Protein AF-A0A536BM39-F1 (afdb_monomer_lite)

pLDDT: mean 88.29, std 14.94, range [41.25, 97.81]

Sequence (190 aa):
MHRWGPLALASLVAVLLTWRMAPPPPCVQFAVTSSEEKSSLLVQLSGEFERSRPMVGDRCIDVTVTRKPSGAAEQALARGWNEAIDGPRPDAWLPAAITWILLLDHQHPNLVQSDSPSLFRSPLVIGMPREMAIKLGWPDKDVGWADLLKLASNQTGWGTYGRPDWGAFRLGKTNPNISTSGLHALIATY

Foldseek 3Di:
DDDDDDDDDDPPPPPPPPPVVPPQPAADEAEEEEEQVCQVVVVVVQVVVVVVQDDDPSHGYHYHYHYFQLLVVLVCLLVDHDCVPRNDDHPYYHHPDLVSVVVSCVSPNPSDDNPDDDPDDDDQDDDDDPVVVVLLPPPVDDDDLVSLVVLQPDQCRCVVSVCSVVPGDDDDADDLSGHPSRVVVVVRND

Structure (mmCIF, N/CA/C/O backbone):
data_AF-A0A536BM39-F1
#
_entry.id   AF-A0A536BM39-F1
#
loop_
_atom_site.group_PDB
_atom_site.id
_atom_site.type_symbol
_atom_site.label_atom_id
_atom_site.label_alt_id
_atom_site.label_comp_id
_atom_site.label_asym_id
_atom_site.label_entity_id
_atom_site.label_seq_id
_atom_site.pdbx_PDB_ins_code
_atom_site.Cartn_x
_atom_site.Cartn_y
_atom_site.Cartn_z
_atom_site.occupancy
_atom_site.B_iso_or_equiv
_atom_site.auth_seq_id
_atom_site.auth_comp_id
_atom_site.auth_asym_id
_atom_site.auth_atom_id
_atom_site.pdbx_PDB_model_num
ATOM 1 N N . MET A 1 1 ? 92.244 6.286 -41.763 1.00 45.69 1 MET A N 1
ATOM 2 C CA . MET A 1 1 ? 91.047 7.092 -41.444 1.00 45.69 1 MET A CA 1
ATOM 3 C C . MET A 1 1 ? 89.929 6.704 -42.401 1.00 45.69 1 MET A C 1
ATOM 5 O O . MET A 1 1 ? 90.001 7.135 -43.535 1.00 45.69 1 MET A O 1
ATOM 9 N N . HIS A 1 2 ? 88.935 5.912 -41.994 1.00 41.25 2 HIS A N 1
ATOM 10 C CA . HIS A 1 2 ? 87.555 6.039 -42.492 1.00 41.25 2 HIS A CA 1
ATOM 11 C C . HIS A 1 2 ? 86.606 5.170 -41.661 1.00 41.25 2 HIS A C 1
ATOM 13 O O . HIS A 1 2 ? 86.918 4.041 -41.295 1.00 41.25 2 HIS A O 1
ATOM 19 N N . ARG A 1 3 ? 85.515 5.820 -41.254 1.00 41.88 3 ARG A N 1
ATOM 20 C CA . ARG A 1 3 ? 84.588 5.474 -40.172 1.00 41.88 3 ARG A CA 1
ATOM 21 C C . ARG A 1 3 ? 83.622 4.371 -40.605 1.00 41.88 3 ARG A C 1
ATOM 23 O O . ARG A 1 3 ? 83.124 4.400 -41.723 1.00 41.88 3 ARG A O 1
ATOM 30 N N . TRP A 1 4 ? 83.321 3.455 -39.689 1.00 41.53 4 TRP A N 1
ATOM 31 C CA . TRP A 1 4 ? 82.236 2.483 -39.820 1.00 41.53 4 TRP A CA 1
ATOM 32 C C . TRP A 1 4 ? 80.891 3.188 -39.577 1.00 41.53 4 TRP A C 1
ATOM 34 O O . TRP A 1 4 ? 80.752 3.926 -38.600 1.00 41.53 4 TRP A O 1
ATOM 44 N N . GLY A 1 5 ? 79.931 3.004 -40.486 1.00 46.12 5 GLY A N 1
ATOM 45 C CA . GLY A 1 5 ? 78.552 3.492 -40.363 1.00 46.12 5 GLY A CA 1
ATOM 46 C C . GLY A 1 5 ? 77.632 2.440 -39.721 1.00 46.12 5 GLY A C 1
ATOM 47 O O . GLY A 1 5 ? 77.901 1.247 -39.872 1.00 46.12 5 GLY A O 1
ATOM 48 N N . PRO A 1 6 ? 76.578 2.845 -38.986 1.00 53.94 6 PRO A N 1
ATOM 49 C CA . PRO A 1 6 ? 75.864 1.963 -38.073 1.00 53.94 6 PRO A CA 1
ATOM 50 C C . PRO A 1 6 ? 74.686 1.220 -38.725 1.00 53.94 6 PRO A C 1
ATOM 52 O O . PRO A 1 6 ? 73.898 1.790 -39.471 1.00 53.94 6 PRO A O 1
ATOM 55 N N . LEU A 1 7 ? 74.600 -0.066 -38.378 1.00 46.44 7 LEU A N 1
ATOM 56 C CA . LEU A 1 7 ? 73.414 -0.853 -38.014 1.00 46.44 7 LEU A CA 1
ATOM 57 C C . LEU A 1 7 ? 72.076 -0.498 -38.692 1.00 46.44 7 LEU A C 1
ATOM 59 O O . LEU A 1 7 ? 71.378 0.441 -38.315 1.00 46.44 7 LEU A O 1
ATOM 63 N N . ALA A 1 8 ? 71.670 -1.383 -39.605 1.00 50.00 8 ALA A N 1
ATOM 64 C CA . ALA A 1 8 ? 70.297 -1.542 -40.060 1.00 50.00 8 ALA A CA 1
ATOM 65 C C . ALA A 1 8 ? 69.388 -1.947 -38.883 1.00 50.00 8 ALA A C 1
ATOM 67 O O . ALA A 1 8 ? 69.477 -3.065 -38.377 1.00 50.00 8 ALA A O 1
ATOM 68 N N . LEU A 1 9 ? 68.507 -1.041 -38.453 1.00 46.88 9 LEU A N 1
ATOM 69 C CA . LEU A 1 9 ? 67.398 -1.355 -37.556 1.00 46.88 9 LEU A CA 1
ATOM 70 C C . LEU A 1 9 ? 66.148 -1.625 -38.393 1.00 46.88 9 LEU A C 1
ATOM 72 O O . LEU A 1 9 ? 65.613 -0.740 -39.059 1.00 46.88 9 LEU A O 1
ATOM 76 N N . ALA A 1 10 ? 65.716 -2.882 -38.355 1.00 46.84 10 ALA A N 1
ATOM 77 C CA . ALA A 1 10 ? 64.483 -3.363 -38.945 1.00 46.84 10 ALA A CA 1
ATOM 78 C C . ALA A 1 10 ? 63.275 -2.581 -38.408 1.00 46.84 10 ALA A C 1
ATOM 80 O O . ALA A 1 10 ? 63.059 -2.479 -37.199 1.00 46.84 10 ALA A O 1
ATOM 81 N N . SER A 1 11 ? 62.471 -2.051 -39.326 1.00 44.56 11 SER A N 1
ATOM 82 C CA . SER A 1 11 ? 61.171 -1.451 -39.050 1.00 44.56 11 SER A CA 1
ATOM 83 C C . SER A 1 11 ? 60.192 -2.533 -38.587 1.00 44.56 11 SER A C 1
ATOM 85 O O . SER A 1 11 ? 59.543 -3.195 -39.393 1.00 44.56 11 SER A O 1
ATOM 87 N N . LEU A 1 12 ? 60.090 -2.726 -37.274 1.00 46.06 12 LEU A N 1
ATOM 88 C CA . LEU A 1 12 ? 59.020 -3.502 -36.655 1.00 46.06 12 LEU A CA 1
ATOM 89 C C . LEU A 1 12 ? 57.755 -2.637 -36.661 1.00 46.06 12 LEU A C 1
ATOM 91 O O . LEU A 1 12 ? 57.540 -1.786 -35.801 1.00 46.06 12 LEU A O 1
ATOM 95 N N . VAL A 1 13 ? 56.939 -2.831 -37.695 1.00 48.16 13 VAL A N 1
ATOM 96 C CA . VAL A 1 13 ? 55.572 -2.317 -37.786 1.00 48.16 13 VAL A CA 1
ATOM 97 C C . VAL A 1 13 ? 54.750 -2.997 -36.689 1.00 48.16 13 VAL A C 1
ATOM 99 O O . VAL A 1 13 ? 54.198 -4.078 -36.870 1.00 48.16 13 VAL A O 1
ATOM 102 N N . ALA A 1 14 ? 54.695 -2.374 -35.514 1.00 47.09 14 ALA A N 1
ATOM 103 C CA . ALA A 1 14 ? 53.730 -2.715 -34.482 1.00 47.09 14 ALA A CA 1
ATOM 104 C C . ALA A 1 14 ? 52.360 -2.164 -34.905 1.00 47.09 14 ALA A C 1
ATOM 106 O O . ALA A 1 14 ? 51.935 -1.098 -34.465 1.00 47.09 14 ALA A O 1
ATOM 107 N N . VAL A 1 15 ? 51.652 -2.898 -35.770 1.00 48.53 15 VAL A N 1
ATOM 108 C CA . VAL A 1 15 ? 50.188 -2.795 -35.856 1.00 48.53 15 VAL A CA 1
ATOM 109 C C . VAL A 1 15 ? 49.651 -3.437 -34.580 1.00 48.53 15 VAL A C 1
ATOM 111 O O . VAL A 1 15 ? 49.243 -4.594 -34.546 1.00 48.53 15 VAL A O 1
ATOM 114 N N . LEU A 1 16 ? 49.718 -2.689 -33.480 1.00 52.12 16 LEU A N 1
ATOM 115 C CA . LEU A 1 16 ? 48.859 -2.942 -32.339 1.00 52.12 16 LEU A CA 1
ATOM 116 C C . LEU A 1 16 ? 47.452 -2.622 -32.826 1.00 52.12 16 LEU A C 1
ATOM 118 O O . LEU A 1 16 ? 47.100 -1.455 -33.009 1.00 52.12 16 LEU A O 1
ATOM 122 N N . LEU A 1 17 ? 46.690 -3.681 -33.104 1.00 49.69 17 LEU A N 1
ATOM 123 C CA . LEU A 1 17 ? 45.255 -3.621 -33.308 1.00 49.69 17 LEU A CA 1
ATOM 124 C C . LEU A 1 17 ? 44.656 -2.782 -32.179 1.00 49.69 17 LEU A C 1
ATOM 126 O O . LEU A 1 17 ? 44.429 -3.264 -31.072 1.00 49.69 17 LEU A O 1
ATOM 130 N N . THR A 1 18 ? 44.348 -1.524 -32.474 1.00 51.78 18 THR A N 1
ATOM 131 C CA . THR A 1 18 ? 43.368 -0.758 -31.717 1.00 51.78 18 THR A CA 1
ATOM 132 C C . THR A 1 18 ? 41.998 -1.298 -32.108 1.00 51.78 18 THR A C 1
ATOM 134 O O . THR A 1 18 ? 41.180 -0.624 -32.727 1.00 51.78 18 THR A O 1
ATOM 137 N N . TRP A 1 19 ? 41.733 -2.554 -31.737 1.00 52.16 19 TRP A N 1
ATOM 138 C CA . TRP A 1 19 ? 40.375 -2.989 -31.465 1.00 52.16 19 TRP A CA 1
ATOM 139 C C . TRP A 1 19 ? 39.910 -2.119 -30.300 1.00 52.16 19 TRP A C 1
ATOM 141 O O . TRP A 1 19 ? 40.067 -2.452 -29.128 1.00 52.16 19 TRP A O 1
ATOM 151 N N . ARG A 1 20 ? 39.401 -0.929 -30.631 1.00 55.03 20 ARG A N 1
ATOM 152 C CA . ARG A 1 20 ? 38.488 -0.209 -29.761 1.00 55.03 20 ARG A CA 1
ATOM 153 C C . ARG A 1 20 ? 37.321 -1.167 -29.595 1.00 55.03 20 ARG A C 1
ATOM 155 O O . ARG A 1 20 ? 36.463 -1.227 -30.470 1.00 55.03 20 ARG A O 1
ATOM 162 N N . MET A 1 21 ? 37.350 -1.980 -28.537 1.00 63.34 21 MET A N 1
ATOM 163 C CA . MET A 1 21 ? 36.156 -2.668 -28.070 1.00 63.34 21 MET A CA 1
ATOM 164 C C . MET A 1 21 ? 35.113 -1.565 -27.956 1.00 63.34 21 MET A C 1
ATOM 166 O O . MET A 1 21 ? 35.286 -0.634 -27.165 1.00 63.34 21 MET A O 1
ATOM 170 N N . ALA A 1 22 ? 34.121 -1.587 -28.847 1.00 65.00 22 ALA A N 1
ATOM 171 C CA . ALA A 1 22 ? 32.989 -0.692 -28.724 1.00 65.00 22 ALA A CA 1
ATOM 172 C C . ALA A 1 22 ? 32.476 -0.840 -27.284 1.00 65.00 22 ALA A C 1
ATOM 174 O O . ALA A 1 22 ? 32.467 -1.970 -26.776 1.00 65.00 22 ALA A O 1
ATOM 175 N N . PRO A 1 23 ? 32.131 0.264 -26.593 1.00 69.31 23 PRO A N 1
ATOM 176 C CA . PRO A 1 23 ? 31.530 0.140 -25.277 1.00 69.31 23 PRO A CA 1
ATOM 177 C C . PRO A 1 23 ? 30.352 -0.835 -25.391 1.00 69.31 23 PRO A C 1
ATOM 179 O O . PRO A 1 23 ? 29.663 -0.814 -26.420 1.00 69.31 23 PRO A O 1
ATOM 182 N N . PRO A 1 24 ? 30.157 -1.723 -24.400 1.00 70.06 24 PRO A N 1
ATOM 183 C CA . PRO A 1 24 ? 29.036 -2.645 -24.438 1.00 70.06 24 PRO A CA 1
ATOM 184 C C . PRO A 1 24 ? 27.745 -1.853 -24.687 1.00 70.06 24 PRO A C 1
ATOM 186 O O . PRO A 1 24 ? 27.639 -0.709 -24.222 1.00 70.06 24 PRO A O 1
ATOM 189 N N . PRO A 1 25 ? 26.791 -2.413 -25.451 1.00 77.31 25 PRO A N 1
ATOM 190 C CA . PRO A 1 25 ? 25.524 -1.740 -25.685 1.00 77.31 25 PRO A CA 1
ATOM 191 C C . PRO A 1 25 ? 24.887 -1.376 -24.336 1.00 77.31 25 PRO A C 1
ATOM 193 O O . PRO A 1 25 ? 25.055 -2.121 -23.365 1.00 77.31 25 PRO A O 1
ATOM 196 N N . PRO A 1 26 ? 24.180 -0.236 -24.248 1.00 85.44 26 PRO A N 1
ATOM 197 C CA . PRO A 1 26 ? 23.539 0.163 -23.005 1.00 85.44 26 PRO A CA 1
ATOM 198 C C . PRO A 1 26 ? 22.559 -0.921 -22.547 1.00 85.44 26 PRO A C 1
ATOM 200 O O . PRO A 1 26 ? 21.893 -1.556 -23.375 1.00 85.44 26 PRO A O 1
ATOM 203 N N . CYS A 1 27 ? 22.474 -1.127 -21.234 1.00 90.94 27 CYS A N 1
ATOM 204 C CA . CYS A 1 27 ? 21.541 -2.087 -20.665 1.00 90.94 27 CYS A CA 1
ATOM 205 C C . CYS A 1 27 ? 20.094 -1.694 -20.981 1.00 90.94 27 CYS A C 1
ATOM 207 O O . CYS A 1 27 ? 19.747 -0.513 -21.095 1.00 90.94 27 CYS A O 1
ATOM 209 N N . VAL A 1 28 ? 19.241 -2.706 -21.128 1.00 93.19 28 VAL A N 1
ATOM 210 C CA . VAL A 1 28 ? 17.798 -2.520 -21.258 1.00 93.19 28 VAL A CA 1
ATOM 211 C C . VAL A 1 28 ? 17.270 -2.031 -19.919 1.00 93.19 28 VAL A C 1
ATOM 213 O O . VAL A 1 28 ? 17.449 -2.700 -18.904 1.00 93.19 28 VAL A O 1
ATOM 216 N N . GLN A 1 29 ? 16.614 -0.874 -19.928 1.00 93.06 29 GLN A N 1
ATOM 217 C CA . GLN A 1 29 ? 15.922 -0.362 -18.753 1.00 93.06 29 GLN A CA 1
ATOM 218 C C . GLN A 1 29 ? 14.630 -1.150 -18.543 1.00 93.06 29 GLN A C 1
ATOM 220 O O . GLN A 1 29 ? 13.843 -1.301 -19.475 1.00 93.06 29 GLN A O 1
ATOM 225 N N . PHE A 1 30 ? 14.428 -1.634 -17.324 1.00 95.88 30 PHE A N 1
ATOM 226 C CA . PHE A 1 30 ? 13.204 -2.282 -16.878 1.00 95.88 30 PHE A CA 1
ATOM 227 C C . PHE A 1 30 ? 12.605 -1.467 -15.732 1.00 95.88 30 PHE A C 1
ATOM 229 O O . PHE A 1 30 ? 13.116 -1.456 -14.608 1.00 95.88 30 PHE A O 1
ATOM 236 N N . ALA A 1 31 ? 11.536 -0.733 -16.024 1.00 97.00 31 ALA A N 1
ATOM 237 C CA . ALA A 1 31 ? 10.884 0.151 -15.075 1.00 97.00 31 ALA A CA 1
ATOM 238 C C . ALA A 1 31 ? 9.842 -0.613 -14.251 1.00 97.00 31 ALA A C 1
ATOM 240 O O . ALA A 1 31 ? 8.864 -1.155 -14.767 1.00 97.00 31 ALA A O 1
ATOM 241 N N . VAL A 1 32 ? 10.007 -0.604 -12.933 1.00 97.12 32 VAL A N 1
ATOM 242 C CA . VAL A 1 32 ? 9.101 -1.261 -11.990 1.00 97.12 32 VAL A CA 1
ATOM 243 C C . VAL A 1 32 ? 8.465 -0.212 -11.095 1.00 97.12 32 VAL A C 1
ATOM 245 O O . VAL A 1 32 ? 9.156 0.461 -10.341 1.00 97.12 32 VAL A O 1
ATOM 248 N N . THR A 1 33 ? 7.140 -0.085 -11.106 1.00 97.62 33 THR A N 1
ATOM 249 C CA . THR A 1 33 ? 6.433 0.723 -10.100 1.00 97.62 33 THR A CA 1
ATOM 250 C C . THR A 1 33 ? 5.965 -0.167 -8.959 1.00 97.62 33 THR A C 1
ATOM 252 O O . THR A 1 33 ? 5.253 -1.146 -9.173 1.00 97.62 33 THR A O 1
ATOM 255 N N . SER A 1 34 ? 6.312 0.187 -7.725 1.00 97.00 34 SER A N 1
ATOM 256 C CA . SER A 1 34 ? 5.969 -0.585 -6.531 1.00 97.00 34 SER A CA 1
ATOM 257 C C . SER A 1 34 ? 5.283 0.259 -5.469 1.00 97.00 34 SER A C 1
ATOM 259 O O . SER A 1 34 ? 5.576 1.445 -5.310 1.00 97.00 34 SER A O 1
ATOM 261 N N . SER A 1 35 ? 4.427 -0.400 -4.680 1.00 96.06 35 SER A N 1
ATOM 262 C CA . SER A 1 35 ? 3.880 0.185 -3.455 1.00 96.06 35 SER A CA 1
ATOM 263 C C . SER A 1 35 ? 4.974 0.627 -2.483 1.00 96.06 35 SER A C 1
ATOM 265 O O . SER A 1 35 ? 6.080 0.072 -2.458 1.00 96.06 35 SER A O 1
ATOM 267 N N . GLU A 1 36 ? 4.611 1.606 -1.660 1.00 92.50 36 GLU A N 1
ATOM 268 C CA . GLU A 1 36 ? 5.456 2.264 -0.663 1.00 92.50 36 GLU A CA 1
ATOM 269 C C . GLU A 1 36 ? 6.157 1.283 0.285 1.00 92.50 36 GLU A C 1
ATOM 271 O O . GLU A 1 36 ? 7.307 1.502 0.655 1.00 92.50 36 GLU A O 1
ATOM 276 N N . GLU A 1 37 ? 5.462 0.214 0.668 1.00 89.75 37 GLU A N 1
ATOM 277 C CA . GLU A 1 37 ? 5.896 -0.771 1.660 1.00 89.75 37 GLU A CA 1
ATOM 278 C C . GLU A 1 37 ? 6.877 -1.796 1.079 1.00 89.75 37 GLU A C 1
ATOM 280 O O . GLU A 1 37 ? 7.662 -2.384 1.817 1.00 89.75 37 GLU A O 1
ATOM 285 N N . LYS A 1 38 ? 6.838 -2.017 -0.243 1.00 91.88 38 LYS A N 1
ATOM 286 C CA . LYS A 1 38 ? 7.672 -3.014 -0.936 1.00 91.88 38 LYS A CA 1
ATOM 287 C C . LYS A 1 38 ? 8.881 -2.409 -1.639 1.00 91.88 38 LYS A C 1
ATOM 289 O O . LYS A 1 38 ? 9.824 -3.133 -1.944 1.00 91.88 38 LYS A O 1
ATOM 294 N N . SER A 1 39 ? 8.864 -1.107 -1.925 1.00 93.88 39 SER A N 1
ATOM 295 C CA . SER A 1 39 ? 9.854 -0.486 -2.809 1.00 93.88 39 SER A CA 1
ATOM 296 C C . SER A 1 39 ? 11.291 -0.655 -2.314 1.00 93.88 39 SER A C 1
ATOM 298 O O . SER A 1 39 ? 12.173 -0.917 -3.119 1.00 93.88 39 SER A O 1
ATOM 300 N N . SER A 1 40 ? 11.544 -0.552 -1.005 1.00 94.50 40 SER A N 1
ATOM 301 C CA . SER A 1 40 ? 12.893 -0.724 -0.446 1.00 94.50 40 SER A CA 1
ATOM 302 C C . SER A 1 40 ? 13.419 -2.152 -0.610 1.00 94.50 40 SER A C 1
ATOM 304 O O . SER A 1 40 ? 14.582 -2.332 -0.961 1.00 94.50 40 SER A O 1
ATOM 306 N N . LEU A 1 41 ? 12.565 -3.159 -0.405 1.00 94.19 41 LEU A N 1
ATOM 307 C CA . LEU A 1 41 ? 12.905 -4.559 -0.648 1.00 94.19 41 LEU A CA 1
ATOM 308 C C . LEU A 1 41 ? 13.170 -4.805 -2.136 1.00 94.19 41 LEU A C 1
ATOM 310 O O . LEU A 1 41 ? 14.155 -5.447 -2.479 1.00 94.19 41 LEU A O 1
ATOM 314 N N . LEU A 1 42 ? 12.336 -4.261 -3.027 1.00 94.94 42 LEU A N 1
ATOM 315 C CA . LEU A 1 42 ? 12.548 -4.415 -4.468 1.00 94.94 42 LEU A CA 1
ATOM 316 C C . LEU A 1 42 ? 13.820 -3.729 -4.961 1.00 94.94 42 LEU A C 1
ATOM 318 O O . LEU A 1 42 ? 14.469 -4.287 -5.831 1.00 94.94 42 LEU A O 1
ATOM 322 N N . VAL A 1 43 ? 14.211 -2.584 -4.392 1.00 96.50 43 VAL A N 1
ATOM 323 C CA . VAL A 1 43 ? 15.507 -1.947 -4.693 1.00 96.50 43 VAL A CA 1
ATOM 324 C C . VAL A 1 43 ? 16.680 -2.841 -4.269 1.00 96.50 43 VAL A C 1
ATOM 326 O O . VAL A 1 43 ? 17.692 -2.919 -4.959 1.00 96.50 43 VAL A O 1
ATOM 329 N N . GLN A 1 44 ? 16.570 -3.541 -3.136 1.00 96.31 44 GLN A N 1
ATOM 330 C CA . GLN A 1 44 ? 17.611 -4.486 -2.711 1.00 96.31 44 GLN A CA 1
ATOM 331 C C . GLN A 1 44 ? 17.681 -5.699 -3.644 1.00 96.31 44 GLN A C 1
ATOM 333 O O . GLN A 1 44 ? 18.763 -6.048 -4.116 1.00 96.31 44 GLN A O 1
ATOM 338 N N . LEU A 1 45 ? 16.525 -6.294 -3.955 1.00 95.25 45 LEU A N 1
ATOM 339 C CA . LEU A 1 45 ? 16.422 -7.432 -4.869 1.00 95.25 45 LEU A CA 1
ATOM 340 C C . LEU A 1 45 ? 16.878 -7.072 -6.287 1.00 95.25 45 LEU A C 1
ATOM 342 O O . LEU A 1 45 ? 17.519 -7.890 -6.940 1.00 95.25 45 LEU A O 1
ATOM 346 N N . SER A 1 46 ? 16.598 -5.853 -6.756 1.00 95.19 46 SER A N 1
ATOM 347 C CA . SER A 1 46 ? 17.061 -5.386 -8.061 1.00 95.19 46 SER A CA 1
ATOM 348 C C . SER A 1 46 ? 18.580 -5.240 -8.098 1.00 95.19 46 SER A C 1
ATOM 350 O O . SER A 1 46 ? 19.209 -5.724 -9.032 1.00 95.19 46 SER A O 1
ATOM 352 N N . GLY A 1 47 ? 19.193 -4.695 -7.044 1.00 95.56 47 GLY A N 1
ATOM 353 C CA . GLY A 1 47 ? 20.651 -4.621 -6.946 1.00 95.56 47 GLY A CA 1
ATOM 354 C C . GLY A 1 47 ? 21.323 -5.999 -6.867 1.00 95.56 47 GLY A C 1
ATOM 355 O O . GLY A 1 47 ? 22.406 -6.200 -7.414 1.00 95.56 47 GLY A O 1
ATOM 356 N N . GLU A 1 48 ? 20.702 -6.979 -6.206 1.00 95.88 48 GLU A N 1
ATOM 357 C CA . GLU A 1 48 ? 21.168 -8.374 -6.228 1.00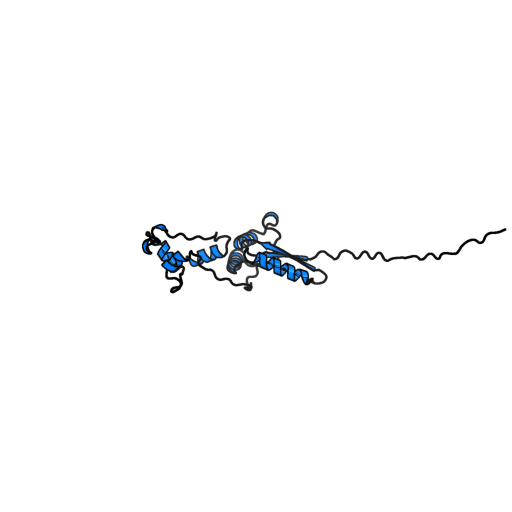 95.88 48 GLU A CA 1
ATOM 358 C C . GLU A 1 48 ? 21.046 -9.002 -7.616 1.00 95.88 48 GLU A C 1
ATOM 360 O O . GLU A 1 48 ? 21.996 -9.632 -8.089 1.00 95.88 48 GLU A O 1
ATOM 365 N N . PHE A 1 49 ? 19.910 -8.781 -8.276 1.00 94.88 49 PHE A N 1
ATOM 366 C CA . PHE A 1 49 ? 19.661 -9.228 -9.636 1.00 94.88 49 PHE A CA 1
ATOM 367 C C . PHE A 1 49 ? 20.704 -8.657 -10.599 1.00 94.88 49 PHE A C 1
ATOM 369 O O . PHE A 1 49 ? 21.381 -9.430 -11.264 1.00 94.88 49 PHE A O 1
ATOM 376 N N . GLU A 1 50 ? 20.939 -7.347 -10.605 1.00 94.06 50 GLU A N 1
ATOM 377 C CA . GLU A 1 50 ? 21.929 -6.678 -11.462 1.00 94.06 50 GLU A CA 1
ATOM 378 C C . GLU A 1 50 ? 23.366 -7.150 -11.193 1.00 94.06 50 GLU A C 1
ATOM 380 O O . GLU A 1 50 ? 24.143 -7.361 -12.128 1.00 94.06 50 GLU A O 1
ATOM 385 N N . ARG A 1 51 ? 23.729 -7.412 -9.926 1.00 94.44 51 ARG A N 1
ATOM 386 C CA . ARG A 1 51 ? 25.049 -7.974 -9.572 1.00 94.44 51 ARG A CA 1
ATOM 387 C C . ARG A 1 51 ? 25.291 -9.361 -10.160 1.00 94.44 51 ARG A C 1
ATOM 389 O O . ARG A 1 51 ? 26.447 -9.701 -10.416 1.00 94.44 51 ARG A O 1
ATOM 396 N N . SER A 1 52 ? 24.236 -10.137 -10.410 1.00 94.25 52 SER A N 1
ATOM 397 C CA . SER A 1 52 ? 24.343 -11.422 -11.114 1.00 94.25 52 SER A CA 1
ATOM 398 C C . SER A 1 52 ? 24.658 -11.274 -12.611 1.00 94.25 52 SER A C 1
ATOM 400 O O . SER A 1 52 ? 24.920 -12.274 -13.274 1.00 94.25 52 SER A O 1
ATOM 402 N N . ARG A 1 53 ? 24.697 -10.031 -13.125 1.00 90.69 53 ARG A N 1
ATOM 403 C CA . ARG A 1 53 ? 24.885 -9.667 -14.540 1.00 90.69 53 ARG A CA 1
ATOM 404 C C . ARG A 1 53 ? 23.892 -10.397 -15.450 1.00 90.69 53 ARG A C 1
ATOM 406 O O . ARG A 1 53 ? 24.304 -11.172 -16.316 1.00 90.69 53 ARG A O 1
ATOM 413 N N . PRO A 1 54 ? 22.586 -10.173 -15.246 1.00 92.38 54 PRO A N 1
ATOM 414 C CA . PRO A 1 54 ? 21.550 -10.859 -15.991 1.00 92.38 54 PRO A CA 1
ATOM 415 C C . PRO A 1 54 ? 21.573 -10.380 -17.444 1.00 92.38 54 PRO A C 1
ATOM 417 O O . PRO A 1 54 ? 21.720 -9.187 -17.712 1.00 92.38 54 PRO A O 1
ATOM 420 N N . MET A 1 55 ? 21.426 -11.320 -18.376 1.00 91.88 55 MET A N 1
ATOM 421 C CA . MET A 1 55 ? 21.461 -11.055 -19.814 1.00 91.88 55 MET A CA 1
ATOM 422 C C . MET A 1 55 ? 20.173 -11.546 -20.473 1.00 91.88 55 MET A C 1
ATOM 424 O O . MET A 1 55 ? 19.741 -12.674 -20.236 1.00 91.88 55 MET A O 1
ATOM 428 N N . VAL A 1 56 ? 19.590 -10.719 -21.340 1.00 88.81 56 VAL A N 1
ATOM 429 C CA . VAL A 1 56 ? 18.521 -11.112 -22.267 1.00 88.81 56 VAL A CA 1
ATOM 430 C C . VAL A 1 56 ? 19.057 -10.935 -23.679 1.00 88.81 56 VAL A C 1
ATOM 432 O O . VAL A 1 56 ? 19.211 -9.817 -24.172 1.00 88.81 56 VAL A O 1
ATOM 435 N N . GLY A 1 57 ? 19.391 -12.060 -24.314 1.00 88.50 57 GLY A N 1
ATOM 436 C CA . GLY A 1 57 ? 20.195 -12.054 -25.532 1.00 88.50 57 GLY A CA 1
ATOM 437 C C . GLY A 1 57 ? 21.606 -11.543 -25.239 1.00 88.50 57 GLY A C 1
ATOM 438 O O . GLY A 1 57 ? 22.302 -12.084 -24.383 1.00 88.50 57 GLY A O 1
ATOM 439 N N . ASP A 1 58 ? 22.014 -10.492 -25.939 1.00 88.38 58 ASP A N 1
ATOM 440 C CA . ASP A 1 58 ? 23.318 -9.834 -25.825 1.00 88.38 58 ASP A CA 1
ATOM 441 C C . ASP A 1 58 ? 23.285 -8.543 -24.989 1.00 88.38 58 ASP A C 1
ATOM 443 O O . ASP A 1 58 ? 24.290 -7.835 -24.909 1.00 88.38 58 ASP A O 1
ATOM 447 N N . ARG A 1 59 ? 22.155 -8.237 -24.333 1.00 91.00 59 ARG A N 1
ATOM 448 C CA . ARG A 1 59 ? 21.989 -7.023 -23.523 1.00 91.00 59 ARG A CA 1
ATOM 449 C C . ARG A 1 59 ? 21.812 -7.335 -22.043 1.00 91.00 59 ARG A C 1
ATOM 451 O O . ARG A 1 59 ? 21.063 -8.239 -21.674 1.00 91.00 59 ARG A O 1
ATOM 458 N N . CYS A 1 60 ? 22.475 -6.539 -21.213 1.00 93.19 60 CYS A N 1
ATOM 459 C CA . CYS A 1 60 ? 22.250 -6.496 -19.771 1.00 93.19 60 CYS A CA 1
ATOM 460 C C . CYS A 1 60 ? 20.907 -5.835 -19.434 1.00 93.19 60 CYS A C 1
ATOM 462 O O . CYS A 1 60 ? 20.302 -5.178 -20.287 1.00 93.19 60 CYS A O 1
ATOM 464 N N . ILE A 1 61 ? 20.452 -6.001 -18.191 1.00 94.88 61 ILE A N 1
ATOM 465 C CA . ILE A 1 61 ? 19.243 -5.364 -17.657 1.00 94.88 61 ILE A CA 1
ATOM 466 C C . ILE A 1 61 ? 19.625 -4.441 -16.502 1.00 94.88 61 ILE A C 1
ATOM 468 O O . ILE A 1 61 ? 20.310 -4.886 -15.584 1.00 94.88 61 ILE A O 1
ATOM 472 N N . ASP A 1 62 ? 19.098 -3.220 -16.536 1.00 94.44 62 ASP A N 1
ATOM 473 C CA . ASP A 1 62 ? 19.088 -2.284 -15.412 1.00 94.44 62 ASP A CA 1
ATOM 474 C C . ASP A 1 62 ? 17.642 -2.091 -14.953 1.00 94.44 62 ASP A C 1
ATOM 476 O O . ASP A 1 62 ? 16.746 -1.844 -15.764 1.00 94.44 62 ASP A O 1
ATOM 480 N N . VAL A 1 63 ? 17.389 -2.200 -13.655 1.00 96.12 63 VAL A N 1
ATOM 481 C CA . VAL A 1 63 ? 16.048 -2.137 -13.080 1.00 96.12 63 VAL A CA 1
ATOM 482 C C . VAL A 1 63 ? 15.868 -0.818 -12.341 1.00 96.12 63 VAL A C 1
ATOM 484 O O . VAL A 1 63 ? 16.519 -0.534 -11.338 1.00 96.12 63 VAL A O 1
ATOM 487 N N . THR A 1 64 ? 14.893 -0.027 -12.779 1.00 95.50 64 THR A N 1
ATOM 488 C CA . THR A 1 64 ? 14.522 1.216 -12.096 1.00 95.50 64 THR A CA 1
ATOM 489 C C . THR A 1 64 ? 13.252 1.001 -11.284 1.00 95.50 64 THR A C 1
ATOM 491 O O . THR A 1 64 ? 12.173 0.819 -11.846 1.00 95.50 64 THR A O 1
ATOM 494 N N . VAL A 1 65 ? 13.351 1.060 -9.953 1.00 96.69 65 VAL A N 1
ATOM 495 C CA . VAL A 1 65 ? 12.186 0.937 -9.062 1.00 96.69 65 VAL A CA 1
ATOM 496 C C . VAL A 1 65 ? 11.627 2.317 -8.703 1.00 96.69 65 VAL A C 1
ATOM 498 O O . VAL A 1 65 ? 12.252 3.091 -7.982 1.00 96.69 65 VAL A O 1
ATOM 501 N N . THR A 1 66 ? 10.401 2.599 -9.140 1.00 96.62 66 THR A N 1
ATOM 502 C CA . THR A 1 66 ? 9.630 3.791 -8.768 1.00 96.62 66 THR A CA 1
ATOM 503 C C . THR A 1 66 ? 8.714 3.483 -7.584 1.00 96.62 66 THR A C 1
ATOM 505 O O . THR A 1 66 ? 7.839 2.617 -7.653 1.00 96.62 66 THR A O 1
ATOM 508 N N . ARG A 1 67 ? 8.891 4.212 -6.479 1.00 96.88 67 ARG A N 1
ATOM 509 C CA . ARG A 1 67 ? 8.032 4.140 -5.286 1.00 96.88 67 ARG A CA 1
ATOM 510 C C . ARG A 1 67 ? 6.794 5.018 -5.482 1.00 96.88 67 ARG A C 1
ATOM 512 O O . ARG A 1 67 ? 6.936 6.215 -5.722 1.00 96.88 67 ARG A O 1
ATOM 519 N N . LYS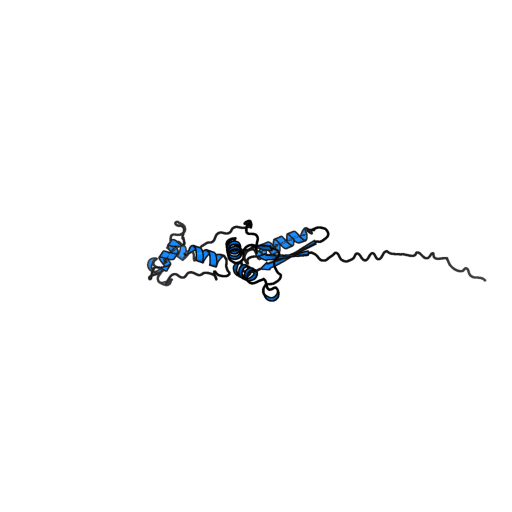 A 1 68 ? 5.593 4.438 -5.392 1.00 96.81 68 LYS A N 1
ATOM 520 C CA . LYS A 1 68 ? 4.323 5.174 -5.526 1.00 96.81 68 LYS A CA 1
ATOM 521 C C . LYS A 1 68 ? 3.207 4.511 -4.699 1.00 96.81 68 LYS A C 1
ATOM 523 O O . LYS A 1 68 ? 3.093 3.280 -4.725 1.00 96.81 68 LYS A O 1
ATOM 528 N N . PRO A 1 69 ? 2.318 5.268 -4.021 1.00 97.12 69 PRO A N 1
ATOM 529 C CA . PRO A 1 69 ? 1.127 4.696 -3.391 1.00 97.12 69 PRO A CA 1
ATOM 530 C C . PRO A 1 69 ? 0.279 3.948 -4.422 1.00 97.12 69 PRO A C 1
ATOM 532 O O . PRO A 1 69 ? 0.102 4.420 -5.543 1.00 97.12 69 PRO A O 1
ATOM 535 N N . SER A 1 70 ? -0.252 2.776 -4.068 1.00 97.12 70 SER A N 1
ATOM 536 C CA . SER A 1 70 ? -0.880 1.894 -5.061 1.00 97.12 70 SER A CA 1
ATOM 537 C C . SER A 1 70 ? -2.095 2.507 -5.747 1.00 97.12 70 SER A C 1
ATOM 539 O O . SER A 1 70 ? -2.203 2.366 -6.958 1.00 97.12 70 SER A O 1
ATOM 541 N N . GLY A 1 71 ? -2.939 3.256 -5.035 1.00 97.56 71 GLY A N 1
ATOM 542 C CA . GLY A 1 71 ? -4.047 3.953 -5.689 1.00 97.56 71 GLY A CA 1
ATOM 543 C C . GLY A 1 71 ? -3.605 5.161 -6.515 1.00 97.56 71 GLY A C 1
ATOM 544 O O . GLY A 1 71 ? -4.225 5.475 -7.518 1.00 97.56 71 GLY A O 1
ATOM 545 N N . ALA A 1 72 ? -2.475 5.796 -6.184 1.00 97.56 72 ALA A N 1
ATOM 546 C CA . ALA A 1 72 ? -1.911 6.836 -7.048 1.00 97.56 72 ALA A CA 1
ATOM 547 C C . ALA A 1 72 ? -1.328 6.248 -8.348 1.00 97.56 72 ALA A C 1
ATOM 549 O O . ALA A 1 72 ? -1.427 6.872 -9.403 1.00 97.56 72 ALA A O 1
ATOM 550 N N . ALA A 1 73 ? -0.727 5.053 -8.281 1.00 97.69 73 ALA A N 1
ATOM 551 C CA . ALA A 1 73 ? -0.272 4.310 -9.456 1.00 97.69 73 ALA A CA 1
ATOM 552 C C . ALA A 1 73 ? -1.447 3.824 -10.315 1.00 97.69 73 ALA A C 1
ATOM 554 O O . ALA A 1 73 ? -1.406 3.978 -11.531 1.00 97.69 73 ALA A O 1
ATOM 555 N N . GLU A 1 74 ? -2.505 3.312 -9.685 1.00 97.81 74 GLU A N 1
ATOM 556 C CA . GLU A 1 74 ? -3.749 2.924 -10.357 1.00 97.81 74 GLU A CA 1
ATOM 557 C C . GLU A 1 74 ? -4.361 4.111 -11.114 1.00 97.81 74 GLU A C 1
ATOM 559 O O . GLU A 1 74 ? -4.518 4.040 -12.330 1.00 97.81 74 GLU A O 1
ATOM 564 N N . GLN A 1 75 ? -4.552 5.251 -10.442 1.00 97.50 75 GLN A N 1
ATOM 565 C CA . GLN A 1 75 ? -5.048 6.482 -11.064 1.00 97.50 75 GLN A CA 1
ATOM 566 C C . GLN A 1 75 ? -4.134 6.996 -12.185 1.00 97.50 75 GLN A C 1
ATOM 568 O O . GLN A 1 75 ? -4.601 7.692 -13.086 1.00 97.50 75 GLN A O 1
ATOM 573 N N . ALA A 1 76 ? -2.822 6.735 -12.116 1.00 97.75 76 ALA A N 1
ATOM 574 C CA . ALA A 1 76 ? -1.857 7.116 -13.152 1.00 97.75 76 ALA A CA 1
ATOM 575 C C . ALA A 1 76 ? -1.953 6.245 -14.392 1.00 97.75 76 ALA A C 1
ATOM 577 O O . ALA A 1 76 ? -1.901 6.763 -15.505 1.00 97.75 76 ALA A O 1
ATOM 578 N N . LEU A 1 77 ? -2.152 4.946 -14.206 1.00 97.12 77 LEU A N 1
ATOM 579 C CA . LEU A 1 77 ? -2.410 4.028 -15.303 1.00 97.12 77 LEU A CA 1
ATOM 580 C C . LEU A 1 77 ? -3.761 4.339 -15.961 1.00 97.12 77 LEU A C 1
ATOM 582 O O . LEU A 1 77 ? -3.810 4.492 -17.180 1.00 97.12 77 LEU A O 1
ATOM 586 N N . ALA A 1 78 ? -4.815 4.529 -15.162 1.00 96.81 78 ALA A N 1
ATOM 587 C CA . ALA A 1 78 ? -6.174 4.810 -15.629 1.00 96.81 78 ALA A CA 1
ATOM 588 C C . ALA A 1 78 ? -6.259 6.060 -16.525 1.00 96.81 78 ALA A C 1
ATOM 590 O O . ALA A 1 78 ? -6.832 6.029 -17.613 1.00 96.81 78 ALA A O 1
ATOM 591 N N . ARG A 1 79 ? -5.625 7.166 -16.114 1.00 96.56 79 ARG A N 1
ATOM 592 C CA . ARG A 1 79 ? -5.670 8.437 -16.864 1.00 96.56 79 ARG A CA 1
ATOM 593 C C . ARG A 1 79 ? -4.727 8.509 -18.073 1.00 96.56 79 ARG A C 1
ATOM 595 O O . ARG A 1 79 ? -4.687 9.542 -18.737 1.00 96.56 79 ARG A O 1
ATOM 602 N N . GLY A 1 80 ? -3.947 7.460 -18.332 1.00 95.56 80 GLY A N 1
ATOM 603 C CA . GLY A 1 80 ? -2.814 7.502 -19.251 1.00 95.56 80 GLY A CA 1
ATOM 604 C C . GLY A 1 80 ? -1.571 8.077 -18.567 1.00 95.56 80 GLY A C 1
ATOM 605 O O . GLY A 1 80 ? -1.505 9.263 -18.245 1.00 95.56 80 GLY A O 1
ATOM 606 N N . TRP A 1 81 ? -0.584 7.209 -18.340 1.00 96.88 81 TRP A N 1
ATOM 607 C CA . TRP A 1 81 ? 0.638 7.519 -17.597 1.00 96.88 81 TRP A CA 1
ATOM 608 C C . TRP A 1 81 ? 1.379 8.734 -18.171 1.00 96.88 81 TRP A C 1
ATOM 610 O O . TRP A 1 81 ? 1.700 8.753 -19.361 1.00 96.88 81 TRP A O 1
ATOM 620 N N . ASN A 1 82 ? 1.689 9.728 -17.334 1.00 97.00 82 ASN A N 1
ATOM 621 C CA . ASN A 1 82 ? 2.412 10.929 -17.750 1.00 97.00 82 ASN A CA 1
ATOM 622 C C . ASN A 1 82 ? 3.824 10.914 -17.168 1.00 97.00 82 ASN A C 1
ATOM 624 O O . ASN A 1 82 ? 3.998 11.184 -15.985 1.00 97.00 82 ASN A O 1
ATOM 628 N N . GLU A 1 83 ? 4.842 10.672 -17.991 1.00 96.06 83 GLU A N 1
ATOM 629 C CA . GLU A 1 83 ? 6.206 10.485 -17.483 1.00 96.06 83 GLU A CA 1
ATOM 630 C C . GLU A 1 83 ? 6.812 11.719 -16.802 1.00 96.06 83 GLU A C 1
ATOM 632 O O . GLU A 1 83 ? 7.628 11.578 -15.892 1.00 96.06 83 GLU A O 1
ATOM 637 N N . ALA A 1 84 ? 6.363 12.925 -17.165 1.00 95.62 84 ALA A N 1
ATOM 638 C CA . ALA A 1 84 ? 6.820 14.162 -16.536 1.00 95.62 84 ALA A CA 1
ATOM 639 C C . ALA A 1 84 ? 6.291 14.337 -15.100 1.00 95.62 84 ALA A C 1
ATOM 641 O O . ALA A 1 84 ? 6.874 15.084 -14.317 1.00 95.62 84 ALA A O 1
ATOM 642 N N . ILE A 1 85 ? 5.185 13.669 -14.758 1.00 94.56 85 ILE A N 1
ATOM 643 C CA . ILE A 1 85 ? 4.528 13.761 -13.444 1.00 94.56 85 ILE A CA 1
ATOM 644 C C . ILE A 1 85 ? 4.729 12.471 -12.646 1.00 94.56 85 ILE A C 1
ATOM 646 O O . ILE A 1 85 ? 4.935 12.496 -11.434 1.00 94.56 85 ILE A O 1
ATOM 650 N N . ASP A 1 86 ? 4.642 11.329 -13.321 1.00 95.31 86 ASP A N 1
ATOM 651 C CA . ASP A 1 86 ? 4.561 10.019 -12.699 1.00 95.31 86 ASP A CA 1
ATOM 652 C C . ASP A 1 86 ? 5.894 9.284 -12.598 1.00 95.31 86 ASP A C 1
ATOM 654 O O . ASP A 1 86 ? 5.967 8.335 -11.811 1.00 95.31 86 ASP A O 1
ATOM 658 N N . GLY A 1 87 ? 6.914 9.740 -13.329 1.00 92.56 87 GLY A N 1
ATOM 659 C CA . GLY A 1 87 ? 8.172 9.027 -13.539 1.00 92.56 87 GLY A CA 1
ATOM 660 C C . GLY A 1 87 ? 8.116 8.101 -14.760 1.00 92.56 87 GLY A C 1
ATOM 661 O O . GLY A 1 87 ? 7.122 8.113 -15.486 1.00 92.56 87 GLY A O 1
ATOM 662 N N . PRO A 1 88 ? 9.155 7.285 -15.005 1.00 94.50 88 PRO A N 1
ATOM 663 C CA . PRO A 1 88 ? 9.189 6.360 -16.138 1.00 94.50 88 PRO A CA 1
ATOM 664 C C . PRO A 1 88 ? 7.941 5.477 -16.180 1.00 94.50 88 PRO A C 1
ATOM 666 O O . PRO A 1 88 ? 7.500 4.986 -15.132 1.00 94.50 88 PRO A O 1
ATOM 669 N N . ARG A 1 89 ? 7.361 5.270 -17.368 1.00 96.00 89 ARG A N 1
ATOM 670 C CA . ARG A 1 89 ? 6.234 4.345 -17.506 1.00 96.00 89 ARG A CA 1
ATOM 671 C C . ARG A 1 89 ? 6.659 2.945 -17.049 1.00 96.00 89 ARG A C 1
ATOM 673 O O . ARG A 1 89 ? 7.672 2.451 -17.532 1.00 96.00 89 ARG A O 1
ATOM 680 N N . PRO A 1 90 ? 5.914 2.293 -16.137 1.00 96.94 90 PRO A N 1
ATOM 681 C CA . PRO A 1 90 ? 6.288 0.973 -15.661 1.00 96.94 90 PRO A CA 1
ATOM 682 C C . PRO A 1 90 ? 6.071 -0.090 -16.736 1.00 96.94 90 PRO A C 1
ATOM 684 O O . PRO A 1 90 ? 4.995 -0.164 -17.333 1.00 96.94 90 PRO A O 1
ATOM 687 N N . ASP A 1 91 ? 7.059 -0.964 -16.885 1.00 95.81 91 ASP A N 1
ATOM 688 C CA . ASP A 1 91 ? 6.928 -2.264 -17.543 1.00 95.81 91 ASP A CA 1
ATOM 689 C C . ASP A 1 91 ? 6.230 -3.272 -16.618 1.00 95.81 91 ASP A C 1
ATOM 691 O O . ASP A 1 91 ? 5.479 -4.135 -17.071 1.00 95.81 91 ASP A O 1
ATOM 695 N N . ALA A 1 92 ? 6.445 -3.144 -15.302 1.00 94.62 92 ALA A N 1
ATOM 696 C CA . ALA A 1 92 ? 5.787 -3.949 -14.279 1.00 94.62 92 ALA A CA 1
ATOM 697 C C . ALA A 1 92 ? 5.241 -3.088 -13.136 1.00 94.62 92 ALA A C 1
ATOM 699 O O . ALA A 1 92 ? 5.891 -2.159 -12.648 1.00 94.62 92 ALA A O 1
ATOM 700 N N . TRP A 1 93 ? 4.048 -3.438 -12.657 1.00 95.81 93 TRP A N 1
ATOM 701 C CA . TRP A 1 93 ? 3.405 -2.780 -11.525 1.00 95.81 93 TRP A CA 1
ATOM 702 C C . TRP A 1 93 ? 3.132 -3.776 -10.398 1.00 95.81 93 TRP A C 1
ATOM 704 O O . TRP A 1 93 ? 2.437 -4.770 -10.582 1.00 95.81 93 TRP A O 1
ATOM 714 N N . LEU A 1 94 ? 3.683 -3.499 -9.214 1.00 95.69 94 LEU A N 1
ATOM 715 C CA . LEU A 1 94 ? 3.531 -4.312 -8.010 1.00 95.69 94 LEU A CA 1
ATOM 716 C C . LEU A 1 94 ? 2.749 -3.521 -6.944 1.00 95.69 94 LEU A C 1
ATOM 718 O O . LEU A 1 94 ? 3.347 -2.969 -6.003 1.00 95.69 94 LEU A O 1
ATOM 722 N N . PRO A 1 95 ? 1.407 -3.447 -7.038 1.00 96.25 95 PRO A N 1
ATOM 723 C CA . PRO A 1 95 ? 0.589 -2.790 -6.025 1.00 96.25 95 PRO A CA 1
ATOM 724 C C . PRO A 1 95 ? 0.633 -3.536 -4.686 1.00 96.25 95 PRO A C 1
ATOM 726 O O . PRO A 1 95 ? 1.047 -4.690 -4.591 1.00 96.25 95 PRO A O 1
ATOM 729 N N . ALA A 1 96 ? 0.251 -2.864 -3.601 1.00 95.81 96 ALA A N 1
ATOM 730 C CA . ALA A 1 96 ? 0.222 -3.455 -2.259 1.00 95.81 96 ALA A CA 1
ATOM 731 C C . ALA A 1 96 ? -0.894 -4.501 -2.093 1.00 95.81 96 ALA A C 1
ATOM 733 O O . ALA A 1 96 ? -0.812 -5.327 -1.192 1.00 95.81 96 ALA A O 1
ATOM 734 N N . ALA A 1 97 ? -1.906 -4.494 -2.963 1.00 94.75 97 ALA A N 1
ATOM 735 C CA . ALA A 1 97 ? -2.970 -5.489 -2.970 1.00 94.75 97 ALA A CA 1
ATOM 736 C C . ALA A 1 97 ? -3.561 -5.676 -4.370 1.00 94.75 97 ALA A C 1
ATOM 738 O O . ALA A 1 97 ? -3.650 -4.719 -5.141 1.00 94.75 97 ALA A O 1
ATOM 739 N N . ILE A 1 98 ? -4.051 -6.891 -4.635 1.00 93.62 98 ILE A N 1
ATOM 740 C CA . ILE A 1 98 ? -4.780 -7.261 -5.860 1.00 93.62 98 ILE A CA 1
ATOM 741 C C . ILE A 1 98 ? -6.022 -6.382 -6.067 1.00 93.62 98 ILE A C 1
ATOM 743 O O . ILE A 1 98 ? -6.395 -6.119 -7.203 1.00 93.62 98 ILE A O 1
ATOM 747 N N . THR A 1 99 ? -6.623 -5.848 -4.997 1.00 93.31 99 THR A N 1
ATOM 748 C CA . THR A 1 99 ? -7.767 -4.924 -5.086 1.00 93.31 99 THR A CA 1
ATOM 749 C C . THR A 1 99 ? -7.514 -3.759 -6.047 1.00 93.31 99 THR A C 1
ATOM 751 O O . THR A 1 99 ? -8.430 -3.365 -6.752 1.00 93.31 99 THR A O 1
ATOM 754 N N . TRP A 1 100 ? -6.283 -3.242 -6.135 1.00 95.75 100 TRP A N 1
ATOM 755 C CA . TRP A 1 100 ? -5.955 -2.163 -7.075 1.00 95.75 100 TRP A CA 1
ATOM 756 C C . TRP A 1 100 ? -5.935 -2.619 -8.536 1.00 95.75 100 TRP A C 1
ATOM 758 O O . TRP A 1 100 ? -6.324 -1.855 -9.410 1.00 95.75 100 TRP A O 1
ATOM 768 N N . ILE A 1 101 ? -5.528 -3.862 -8.798 1.00 95.19 101 ILE A N 1
ATOM 769 C CA . ILE A 1 101 ? -5.567 -4.467 -10.137 1.00 95.19 101 ILE A CA 1
ATOM 770 C C . ILE A 1 101 ? -7.025 -4.666 -10.557 1.00 95.19 101 ILE A C 1
ATOM 772 O O . ILE A 1 101 ? -7.393 -4.287 -11.660 1.00 95.19 101 ILE A O 1
ATOM 776 N N . LEU A 1 102 ? -7.866 -5.178 -9.650 1.00 93.38 102 LEU A N 1
ATOM 777 C CA . LEU A 1 102 ? -9.300 -5.369 -9.898 1.00 93.38 102 LEU A CA 1
ATOM 778 C C . LEU A 1 102 ? -10.036 -4.044 -10.135 1.00 93.38 102 LEU A C 1
ATOM 780 O O . LEU A 1 102 ? -10.887 -3.966 -11.015 1.00 93.38 102 LEU A O 1
ATOM 784 N N . LEU A 1 103 ? -9.713 -2.998 -9.366 1.00 94.00 103 LEU A N 1
ATOM 785 C CA . LEU A 1 103 ? -10.280 -1.661 -9.571 1.00 94.00 103 LEU A CA 1
ATOM 786 C C . LEU A 1 103 ? -9.876 -1.078 -10.927 1.00 94.00 103 LEU A C 1
ATOM 788 O O . LEU A 1 103 ? -10.736 -0.532 -11.619 1.00 94.00 103 LEU A O 1
ATOM 792 N N . LEU A 1 104 ? -8.603 -1.226 -11.310 1.00 95.75 104 LEU A N 1
ATOM 793 C CA . LEU A 1 104 ? -8.117 -0.754 -12.601 1.00 95.75 104 LEU A CA 1
ATOM 794 C C . LEU A 1 104 ? -8.771 -1.512 -13.755 1.00 95.75 104 LEU A C 1
ATOM 796 O O . LEU A 1 104 ? -9.233 -0.882 -14.695 1.00 95.75 104 LEU A O 1
ATOM 800 N N . ASP A 1 105 ? -8.838 -2.841 -13.674 1.00 94.69 105 ASP A N 1
ATOM 801 C CA . ASP A 1 105 ? -9.440 -3.687 -14.710 1.00 94.69 105 ASP A CA 1
ATOM 802 C C . ASP A 1 105 ? -10.942 -3.404 -14.874 1.00 94.69 105 ASP A C 1
ATOM 804 O O . ASP A 1 105 ? -11.442 -3.322 -15.992 1.00 94.69 105 ASP A O 1
ATOM 808 N N . HIS A 1 106 ? -11.655 -3.138 -13.774 1.00 93.75 106 HIS A N 1
ATOM 809 C CA . HIS A 1 106 ? -13.057 -2.722 -13.828 1.00 93.75 106 HIS A CA 1
ATOM 810 C C . HIS A 1 106 ? -13.253 -1.382 -14.564 1.00 93.75 106 HIS A C 1
ATOM 812 O O . HIS A 1 106 ? -14.233 -1.212 -15.287 1.00 93.75 106 HIS A O 1
ATOM 818 N N . GLN A 1 107 ? -12.352 -0.413 -14.373 1.00 93.62 107 GLN A N 1
ATOM 819 C CA . GLN A 1 107 ? -12.436 0.900 -15.028 1.00 93.62 1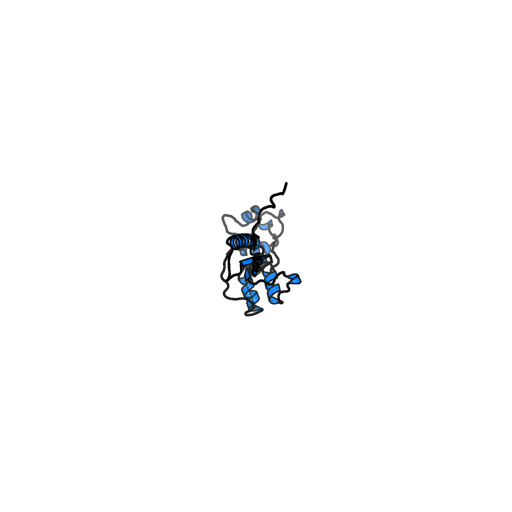07 GLN A CA 1
ATOM 820 C C . GLN A 1 107 ? -11.898 0.879 -16.468 1.00 93.62 107 GLN A C 1
ATOM 822 O O . GLN A 1 107 ? -12.434 1.553 -17.347 1.00 93.62 107 GLN A O 1
ATOM 827 N N . HIS A 1 108 ? -10.836 0.110 -16.700 1.00 95.25 108 HIS A N 1
ATOM 828 C CA . HIS A 1 108 ? -10.067 0.042 -17.937 1.00 95.25 108 HIS A CA 1
ATOM 829 C C . HIS A 1 108 ? -9.699 -1.417 -18.257 1.00 95.25 108 HIS A C 1
ATOM 831 O O . HIS A 1 108 ? -8.555 -1.834 -18.034 1.00 95.25 108 HIS A O 1
ATOM 837 N N . PRO A 1 109 ? -10.647 -2.194 -18.812 1.00 93.25 109 PRO A N 1
ATOM 838 C CA . PRO A 1 109 ? -10.426 -3.605 -19.103 1.00 93.25 109 PRO A CA 1
ATOM 839 C C . PRO A 1 109 ? -9.213 -3.829 -20.008 1.00 93.25 109 PRO A C 1
ATOM 841 O O . PRO A 1 109 ? -9.027 -3.118 -21.000 1.00 93.25 109 PRO A O 1
ATOM 844 N N . ASN A 1 110 ? -8.427 -4.865 -19.710 1.00 89.19 110 ASN A N 1
ATOM 845 C CA . ASN A 1 110 ? -7.233 -5.275 -20.468 1.00 89.19 110 ASN A CA 1
ATOM 846 C C . ASN A 1 110 ? -6.036 -4.303 -20.420 1.00 89.19 110 ASN A C 1
ATOM 848 O O . ASN A 1 110 ? -5.063 -4.514 -21.145 1.00 89.19 110 ASN A O 1
ATOM 852 N N . LEU A 1 111 ? -6.065 -3.252 -19.589 1.00 91.50 111 LEU A N 1
ATOM 853 C CA . LEU A 1 111 ? -4.902 -2.369 -19.415 1.00 91.50 111 LEU A CA 1
ATOM 854 C C . LEU A 1 111 ? -3.753 -3.065 -18.665 1.00 91.50 111 LEU A C 1
ATOM 856 O O . LEU A 1 111 ? -2.580 -2.794 -18.924 1.00 91.50 111 LEU A O 1
ATOM 860 N N . VAL A 1 112 ? -4.096 -3.961 -17.741 1.00 88.94 112 VAL A N 1
ATOM 861 C CA . VAL A 1 112 ? -3.173 -4.818 -16.990 1.00 88.94 112 VAL A CA 1
ATOM 862 C C . VAL A 1 112 ? -3.657 -6.262 -17.059 1.00 88.94 112 VAL A C 1
ATOM 864 O O . VAL A 1 112 ? -4.838 -6.518 -17.283 1.00 88.94 112 VAL A O 1
ATOM 867 N N . GLN A 1 113 ? -2.750 -7.221 -16.874 1.00 84.50 113 GLN A N 1
ATOM 868 C CA . GLN A 1 113 ? -3.131 -8.632 -16.823 1.00 84.50 113 GLN A CA 1
ATOM 869 C C . GLN A 1 113 ? -3.927 -8.910 -15.543 1.00 84.50 113 GLN A C 1
ATOM 871 O O . GLN A 1 113 ? -3.443 -8.677 -14.432 1.00 84.50 113 GLN A O 1
ATOM 876 N N . SER A 1 114 ? -5.146 -9.422 -15.703 1.00 73.38 114 SER A N 1
ATOM 877 C CA . SER A 1 114 ? -6.048 -9.732 -14.591 1.00 73.38 114 SER A CA 1
ATOM 878 C C . SER A 1 114 ? -5.596 -10.954 -13.781 1.00 73.38 114 SER A C 1
ATOM 880 O O . SER A 1 114 ? -5.815 -10.994 -12.570 1.00 73.38 114 SER A O 1
ATOM 882 N N . ASP A 1 115 ? -4.888 -11.902 -14.402 1.00 81.44 115 ASP A N 1
ATOM 883 C CA . ASP A 1 115 ? -4.232 -13.022 -13.715 1.00 81.44 115 ASP A CA 1
ATOM 884 C C . ASP A 1 115 ? -2.866 -12.594 -13.151 1.00 81.44 115 ASP A C 1
ATOM 886 O O . ASP A 1 115 ? -1.809 -12.825 -13.737 1.00 81.44 115 ASP A O 1
ATOM 890 N N . SER A 1 116 ? -2.903 -11.877 -12.025 1.00 86.62 116 SER A N 1
ATOM 891 C CA . SER A 1 116 ? -1.712 -11.391 -11.323 1.00 86.62 116 SER A CA 1
ATOM 892 C C . SER A 1 116 ? -1.467 -12.187 -10.031 1.00 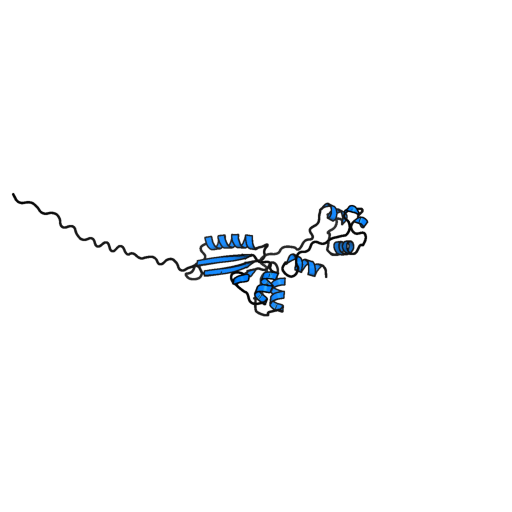86.62 116 SER A C 1
ATOM 894 O O . SER A 1 116 ? -2.266 -12.084 -9.091 1.00 86.62 116 SER A O 1
ATOM 896 N N . PRO A 1 117 ? -0.357 -12.944 -9.913 1.00 90.06 117 PRO A N 1
ATOM 897 C CA . PRO A 1 117 ? -0.086 -13.740 -8.722 1.00 90.06 117 PRO A CA 1
ATOM 898 C C . PRO A 1 117 ? 0.243 -12.868 -7.501 1.00 90.06 117 PRO A C 1
ATOM 900 O O . PRO A 1 117 ? 0.909 -11.834 -7.587 1.00 90.06 117 PRO A O 1
ATOM 903 N N . SER A 1 118 ? -0.173 -13.321 -6.316 1.00 90.25 118 SER A N 1
ATOM 904 C CA . SER A 1 118 ? 0.224 -12.700 -5.048 1.00 90.25 118 SER A CA 1
ATOM 905 C C . SER A 1 118 ? 1.648 -13.124 -4.682 1.00 90.25 118 SER A C 1
ATOM 907 O O . SER A 1 118 ? 1.888 -14.286 -4.371 1.00 90.25 118 SER A O 1
ATOM 909 N N . LEU A 1 119 ? 2.584 -12.171 -4.694 1.00 88.38 119 LEU A N 1
ATOM 910 C CA . LEU A 1 119 ? 3.982 -12.404 -4.297 1.00 88.38 119 LEU A CA 1
ATOM 911 C C . LEU A 1 119 ? 4.204 -12.258 -2.785 1.00 88.38 119 LEU A C 1
ATOM 913 O O . LEU A 1 119 ? 5.064 -12.910 -2.204 1.00 88.38 119 LEU A O 1
ATOM 917 N N . PHE A 1 120 ? 3.418 -11.388 -2.147 1.00 86.75 120 PHE A N 1
ATOM 918 C CA . PHE A 1 120 ? 3.499 -11.079 -0.724 1.00 86.75 120 PHE A CA 1
ATOM 919 C C . PHE A 1 120 ? 2.094 -10.964 -0.140 1.00 86.75 120 PHE A C 1
ATOM 921 O O . PHE A 1 120 ? 1.158 -10.537 -0.823 1.00 86.75 120 PHE A O 1
ATOM 928 N N . ARG A 1 121 ? 1.960 -11.298 1.145 1.00 89.69 121 ARG A N 1
ATOM 929 C CA . ARG A 1 121 ? 0.724 -11.125 1.906 1.00 89.69 121 ARG A CA 1
ATOM 930 C C . ARG A 1 121 ? 1.041 -10.541 3.274 1.00 89.69 121 ARG A C 1
ATOM 932 O O . ARG A 1 121 ? 1.863 -11.083 4.003 1.00 89.69 121 ARG A O 1
ATOM 939 N N . SER A 1 122 ? 0.352 -9.462 3.619 1.00 89.94 122 SER A N 1
ATOM 940 C CA . SER A 1 122 ? 0.392 -8.840 4.942 1.00 89.94 122 SER A CA 1
ATOM 941 C C . SER A 1 122 ? -1.029 -8.714 5.492 1.00 89.94 122 SER A C 1
ATOM 943 O O . SER A 1 122 ? -1.932 -8.375 4.720 1.00 89.94 122 SER A O 1
ATOM 945 N N . PRO A 1 123 ? -1.258 -8.959 6.792 1.00 90.19 123 PRO A N 1
ATOM 946 C CA . PRO A 1 123 ? -2.562 -8.726 7.397 1.00 90.19 123 PRO A CA 1
ATOM 947 C C . PRO A 1 123 ? -2.851 -7.224 7.529 1.00 90.19 123 PRO A C 1
ATOM 949 O O . PRO A 1 123 ? -1.951 -6.427 7.797 1.00 90.19 123 PRO A O 1
ATOM 952 N N . LEU A 1 124 ? -4.124 -6.847 7.397 1.00 90.00 124 LEU A N 1
ATOM 953 C CA . LEU A 1 124 ? -4.621 -5.572 7.910 1.00 90.00 124 LEU A CA 1
ATOM 954 C C . LEU A 1 124 ? -4.906 -5.741 9.406 1.00 90.00 124 LEU A C 1
ATOM 956 O O . LEU A 1 124 ? -5.607 -6.674 9.792 1.00 90.00 124 LEU A O 1
ATOM 960 N N . VAL A 1 125 ? -4.379 -4.844 10.238 1.00 91.69 125 VAL A N 1
ATOM 961 C CA . VAL A 1 125 ? -4.504 -4.920 11.701 1.00 91.69 125 VAL A CA 1
ATOM 962 C C . VAL A 1 125 ? -5.021 -3.612 12.291 1.00 91.69 125 VAL A C 1
ATOM 964 O O . VAL A 1 125 ? -4.838 -2.540 11.713 1.00 91.69 125 VAL A O 1
ATOM 967 N N . ILE A 1 126 ? -5.636 -3.700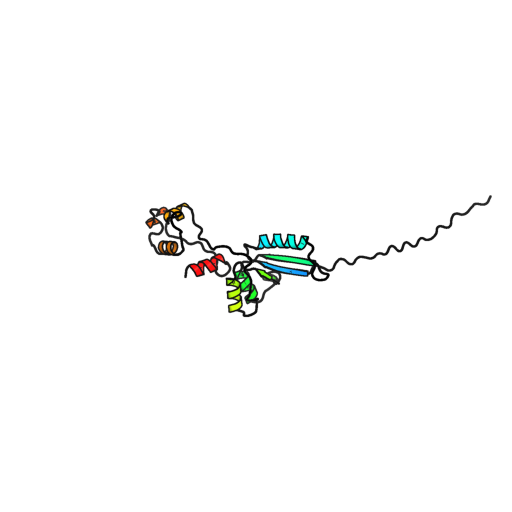 13.471 1.00 92.38 126 ILE A N 1
ATOM 968 C CA . ILE A 1 126 ? -6.024 -2.542 14.279 1.00 92.38 126 ILE A CA 1
ATOM 969 C C . ILE A 1 126 ? -4.860 -2.198 15.213 1.00 92.38 126 ILE A C 1
ATOM 971 O O . ILE A 1 126 ? -4.503 -2.981 16.090 1.00 92.38 126 ILE A O 1
ATOM 975 N N . GLY A 1 127 ? -4.280 -1.011 15.038 1.00 94.25 127 GLY A N 1
ATOM 976 C CA . GLY A 1 127 ? -3.301 -0.453 15.970 1.00 94.25 127 GLY A CA 1
ATOM 977 C C . GLY A 1 127 ? -3.978 0.453 16.997 1.00 94.25 127 GLY A C 1
ATOM 978 O O . GLY A 1 127 ? -4.701 1.373 16.620 1.00 94.25 127 GLY A O 1
ATOM 979 N N . MET A 1 128 ? -3.730 0.226 18.288 1.00 95.75 128 MET A N 1
ATOM 980 C CA . MET A 1 128 ? -4.191 1.111 19.363 1.00 95.75 128 MET A CA 1
ATOM 981 C C . MET A 1 128 ? -3.223 1.109 20.556 1.00 95.75 128 MET A C 1
ATOM 983 O O . MET A 1 128 ? -2.477 0.142 20.728 1.00 95.75 128 MET A O 1
ATOM 987 N N . PRO A 1 129 ? -3.223 2.155 21.406 1.00 96.50 129 PRO A N 1
ATOM 988 C CA . PRO A 1 129 ? -2.464 2.144 22.652 1.00 96.50 129 PRO A CA 1
ATOM 989 C C . PRO A 1 129 ? -2.831 0.941 23.529 1.00 96.50 129 PRO A C 1
ATOM 991 O O . PRO A 1 129 ? -4.009 0.623 23.692 1.00 96.50 129 PRO A O 1
ATOM 994 N N . ARG A 1 130 ? -1.830 0.302 24.145 1.00 96.75 130 ARG A N 1
ATOM 995 C CA . ARG A 1 130 ? -2.018 -0.921 24.948 1.00 96.75 130 ARG A CA 1
ATOM 996 C C . ARG A 1 130 ? -3.098 -0.774 26.023 1.00 96.75 130 ARG A C 1
ATOM 998 O O . ARG A 1 130 ? -3.958 -1.637 26.149 1.00 96.75 130 ARG A O 1
ATOM 1005 N N . GLU A 1 131 ? -3.088 0.337 26.754 1.00 97.38 131 GLU A N 1
ATOM 1006 C CA . GLU A 1 131 ? -4.065 0.611 27.817 1.00 97.38 131 GLU A CA 1
ATOM 1007 C C . GLU A 1 131 ? -5.510 0.667 27.293 1.00 97.38 131 GLU A C 1
ATOM 1009 O O . GLU A 1 131 ? -6.440 0.237 27.973 1.00 97.38 131 GLU A O 1
ATOM 1014 N N . MET A 1 132 ? -5.706 1.158 26.066 1.00 97.06 132 MET A N 1
ATOM 1015 C CA . MET A 1 132 ? -7.014 1.186 25.406 1.00 97.06 132 MET A CA 1
ATOM 1016 C C . MET A 1 132 ? -7.457 -0.219 24.983 1.00 97.06 132 MET A C 1
ATOM 1018 O O . MET A 1 132 ? -8.612 -0.580 25.201 1.00 97.06 132 MET A O 1
ATOM 1022 N N . ALA A 1 133 ? -6.538 -1.038 24.459 1.00 97.06 133 ALA A N 1
ATOM 1023 C CA . ALA A 1 133 ? -6.821 -2.429 24.094 1.00 97.06 133 ALA A CA 1
ATOM 1024 C C . ALA A 1 133 ? -7.246 -3.267 25.306 1.00 97.06 133 ALA A C 1
ATOM 1026 O O . ALA A 1 133 ? -8.226 -4.008 25.237 1.00 97.06 133 ALA A O 1
ATOM 1027 N N . ILE A 1 134 ? -6.560 -3.095 26.441 1.00 97.06 134 ILE A N 1
ATOM 1028 C CA . ILE A 1 134 ? -6.884 -3.797 27.690 1.00 97.06 134 ILE A CA 1
ATOM 1029 C C . ILE A 1 134 ? -8.298 -3.455 28.162 1.00 97.06 134 ILE A C 1
ATOM 1031 O O . ILE A 1 134 ? -9.049 -4.340 28.565 1.00 97.06 134 ILE A O 1
ATOM 1035 N N . LYS A 1 135 ? -8.717 -2.188 28.047 1.00 96.56 135 LYS A N 1
ATOM 1036 C CA . LYS A 1 135 ? -10.093 -1.783 28.377 1.00 96.56 135 LYS A CA 1
ATOM 1037 C C . LYS A 1 135 ? -11.152 -2.434 27.487 1.00 96.56 135 LYS A C 1
ATOM 1039 O O . LYS A 1 135 ? -12.291 -2.571 27.925 1.00 96.56 135 LYS A O 1
ATOM 1044 N N . LEU A 1 136 ? -10.781 -2.867 26.284 1.00 96.38 136 LEU A N 1
ATOM 1045 C CA . LEU A 1 136 ? -11.651 -3.603 25.366 1.00 96.38 136 LEU A CA 1
ATOM 1046 C C . LEU A 1 136 ? -11.603 -5.131 25.560 1.00 96.38 136 LEU A C 1
ATOM 1048 O O . LEU A 1 136 ? -12.387 -5.837 24.922 1.00 96.38 136 LEU A O 1
ATOM 1052 N N . GLY A 1 137 ? -10.756 -5.629 26.467 1.00 95.94 137 GLY A N 1
ATOM 1053 C CA . GLY A 1 137 ? -10.652 -7.044 26.838 1.00 95.94 137 GLY A CA 1
ATOM 1054 C C . GLY A 1 137 ? -9.398 -7.762 26.331 1.00 95.94 137 GLY A C 1
ATOM 1055 O O . GLY A 1 137 ? -9.255 -8.954 26.576 1.00 95.94 137 GLY A O 1
ATOM 1056 N 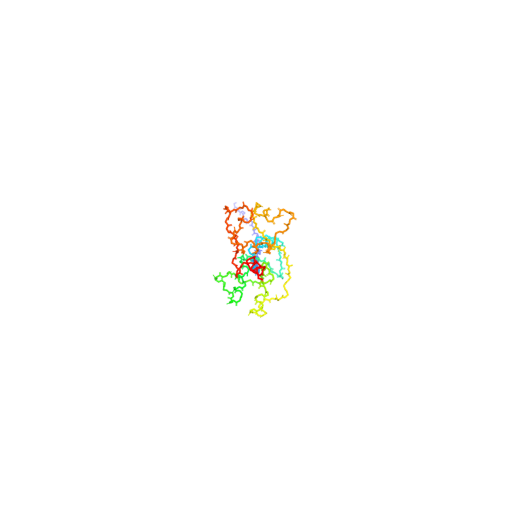N . TRP A 1 138 ? -8.481 -7.076 25.645 1.00 97.38 138 TRP A N 1
ATOM 1057 C CA . TRP A 1 138 ? -7.218 -7.678 25.203 1.00 97.38 138 TRP A CA 1
ATOM 1058 C C . TRP A 1 138 ? -6.272 -7.943 26.399 1.00 97.38 138 TRP A C 1
ATOM 1060 O O . TRP A 1 138 ? -6.180 -7.085 27.281 1.00 97.38 138 TRP A O 1
ATOM 1070 N N . PRO A 1 139 ? -5.510 -9.056 26.449 1.00 96.19 139 PRO A N 1
ATOM 1071 C CA . PRO A 1 139 ? -5.347 -10.086 25.418 1.00 96.19 139 PRO A CA 1
ATOM 1072 C C . PRO A 1 139 ? -6.340 -11.254 25.493 1.00 96.19 139 PRO A C 1
ATOM 1074 O O . PRO A 1 139 ? -6.320 -12.096 24.604 1.00 96.19 139 PRO A O 1
ATOM 1077 N N . ASP A 1 140 ? -7.204 -11.314 26.508 1.00 97.56 140 ASP A N 1
ATOM 1078 C CA . ASP A 1 140 ? -8.128 -12.445 26.706 1.00 97.56 140 ASP A CA 1
ATOM 1079 C C . ASP A 1 140 ? -9.251 -12.494 25.654 1.00 97.56 140 ASP A C 1
ATOM 1081 O O . ASP A 1 140 ? -9.909 -13.518 25.465 1.00 97.56 140 ASP A O 1
ATOM 1085 N N . LYS A 1 141 ? -9.467 -11.375 24.957 1.00 95.19 141 LYS A N 1
ATOM 1086 C CA . LYS A 1 141 ? -10.420 -11.210 23.864 1.00 95.19 141 LYS A CA 1
ATOM 1087 C C . LYS A 1 141 ? -9.770 -10.463 22.696 1.00 95.19 141 LYS A C 1
ATOM 1089 O O . LYS A 1 141 ? -9.213 -9.378 22.879 1.00 95.19 141 LYS A O 1
ATOM 1094 N N . ASP A 1 142 ? -9.939 -10.995 21.487 1.00 93.56 142 ASP A N 1
ATOM 1095 C CA . ASP A 1 142 ? -9.594 -10.288 20.254 1.00 93.56 142 ASP A CA 1
ATOM 1096 C C . ASP A 1 142 ? -10.480 -9.053 20.062 1.00 93.56 142 ASP A C 1
ATOM 1098 O O . ASP A 1 142 ? -11.708 -9.116 20.158 1.00 93.56 142 ASP A O 1
ATOM 1102 N N . VAL A 1 143 ? -9.846 -7.919 19.768 1.00 95.00 143 VAL A N 1
ATOM 1103 C CA . VAL A 1 143 ? -10.536 -6.652 19.519 1.00 95.00 143 VAL A CA 1
ATOM 1104 C C . VAL A 1 143 ? -10.722 -6.473 18.017 1.00 95.00 143 VAL A C 1
ATOM 1106 O O . VAL A 1 143 ? -9.746 -6.351 17.277 1.00 95.00 143 VAL A O 1
ATOM 1109 N N . GLY A 1 144 ? -11.979 -6.440 17.571 1.00 93.31 144 GLY A N 1
ATOM 1110 C CA . GLY A 1 144 ? -12.334 -6.343 16.152 1.00 93.31 144 GLY A CA 1
ATOM 1111 C C . GLY A 1 144 ? -13.083 -5.064 15.773 1.00 93.31 144 GLY A C 1
ATOM 1112 O O . GLY A 1 144 ? -13.420 -4.227 16.612 1.00 93.31 144 GLY A O 1
ATOM 1113 N N . TRP A 1 145 ? -13.414 -4.934 14.484 1.00 92.62 145 TRP A N 1
ATOM 1114 C CA . TRP A 1 145 ? -14.178 -3.796 13.950 1.00 92.62 145 TRP A CA 1
ATOM 1115 C C . TRP A 1 145 ? -15.548 -3.613 14.617 1.00 92.62 145 TRP A C 1
ATOM 1117 O O . TRP A 1 145 ? -15.968 -2.479 14.829 1.00 92.62 145 TRP A O 1
ATOM 1127 N N . ALA A 1 146 ? -16.216 -4.700 15.021 1.00 92.19 146 ALA A N 1
ATOM 1128 C CA . ALA A 1 146 ? -17.496 -4.633 15.732 1.00 92.19 146 ALA A CA 1
ATOM 1129 C C . ALA A 1 146 ? -17.374 -3.966 17.117 1.00 92.19 146 ALA A C 1
ATOM 1131 O O . ALA A 1 146 ? -18.238 -3.175 17.504 1.00 92.19 146 ALA A O 1
ATOM 1132 N N . ASP A 1 147 ? -16.285 -4.230 17.849 1.00 93.88 147 ASP A N 1
ATOM 1133 C CA . ASP A 1 147 ? -16.015 -3.581 19.136 1.00 93.88 147 ASP A CA 1
ATOM 1134 C C . ASP A 1 147 ? -15.759 -2.086 18.950 1.00 93.88 147 ASP A C 1
ATOM 1136 O O . ASP A 1 147 ? -16.302 -1.258 19.688 1.00 93.88 147 ASP A O 1
ATOM 1140 N N . LEU A 1 148 ? -14.980 -1.738 17.921 1.00 93.94 148 LEU A N 1
ATOM 1141 C CA . LEU A 1 148 ? -14.713 -0.347 17.569 1.00 93.94 148 LEU A CA 1
ATOM 1142 C C . LEU A 1 148 ? -15.982 0.385 17.134 1.00 93.94 148 LEU A C 1
ATOM 1144 O O . LEU A 1 148 ? -16.184 1.520 17.549 1.00 93.94 148 LEU A O 1
ATOM 1148 N N . LEU A 1 149 ? -16.861 -0.253 16.356 1.00 92.88 149 LEU A N 1
ATOM 1149 C CA . LEU A 1 149 ? -18.136 0.330 15.936 1.00 92.88 149 LEU A CA 1
ATOM 1150 C C . LEU A 1 149 ? -19.052 0.598 17.134 1.00 92.88 149 LEU A C 1
ATOM 1152 O O . LEU A 1 149 ? -19.650 1.674 17.231 1.00 92.88 149 LEU A O 1
ATOM 1156 N N . LYS A 1 150 ? -19.132 -0.348 18.078 1.00 93.62 150 LYS A N 1
ATOM 1157 C CA . LYS A 1 150 ? -19.896 -0.174 19.320 1.00 93.62 150 LYS A CA 1
ATOM 1158 C C . LYS A 1 150 ? -19.363 0.999 20.141 1.00 93.62 150 LYS A C 1
ATOM 1160 O O . LYS A 1 150 ? -20.148 1.804 20.636 1.00 93.62 150 LYS A O 1
ATOM 1165 N N . LEU A 1 151 ? -18.042 1.105 20.271 1.00 95.19 151 LEU A N 1
ATOM 1166 C CA . LEU A 1 151 ? -17.397 2.201 20.987 1.00 95.19 151 LEU A CA 1
ATOM 1167 C C . LEU A 1 151 ? -17.567 3.547 20.250 1.00 95.19 151 LEU A C 1
ATOM 1169 O O . LEU A 1 151 ? -17.845 4.556 20.893 1.00 95.19 151 LEU A O 1
ATOM 1173 N N . ALA A 1 152 ? -17.475 3.565 18.919 1.00 93.69 152 ALA A N 1
ATOM 1174 C CA . ALA A 1 152 ? -17.688 4.749 18.084 1.00 93.69 152 ALA A CA 1
ATOM 1175 C C . ALA A 1 152 ? -19.128 5.279 18.149 1.00 93.69 152 ALA A C 1
ATOM 1177 O O . ALA A 1 152 ? -19.344 6.487 18.113 1.00 93.69 152 ALA A O 1
ATOM 1178 N N . SER A 1 153 ? -20.104 4.378 18.272 1.00 93.88 153 SER A N 1
ATOM 1179 C CA . SER A 1 153 ? -21.533 4.717 18.336 1.00 93.88 153 SER A CA 1
ATOM 1180 C C . SER A 1 153 ? -21.993 5.131 19.739 1.00 93.88 153 SER A C 1
ATOM 1182 O O . SER A 1 153 ? -23.142 5.528 19.928 1.00 93.88 153 SER A O 1
ATOM 1184 N N . ASN A 1 154 ? -21.121 5.029 20.744 1.00 94.44 154 ASN A N 1
ATOM 1185 C CA . ASN A 1 154 ? -21.448 5.347 22.124 1.00 94.44 154 ASN A CA 1
ATOM 1186 C C . ASN A 1 154 ? -21.112 6.809 22.441 1.00 94.44 154 ASN A C 1
ATOM 1188 O O . ASN A 1 154 ? -19.946 7.202 22.451 1.00 94.44 154 ASN A O 1
ATOM 1192 N N . GLN A 1 155 ? -22.130 7.598 22.792 1.00 93.12 155 GLN A N 1
ATOM 1193 C CA . GLN A 1 155 ? -21.976 9.022 23.113 1.00 93.12 155 GLN A CA 1
ATOM 1194 C C . GLN A 1 155 ? -21.049 9.285 24.312 1.00 93.12 155 GLN A C 1
ATOM 1196 O O . GLN A 1 155 ? -20.415 10.333 24.379 1.00 93.12 155 GLN A O 1
ATOM 1201 N N . THR A 1 156 ? -20.935 8.335 25.245 1.00 95.25 156 THR A N 1
ATOM 1202 C CA . THR A 1 156 ? -20.024 8.448 26.399 1.00 95.25 156 THR A CA 1
ATOM 1203 C C . THR A 1 156 ? -18.583 8.040 26.071 1.00 95.25 156 THR A C 1
ATOM 1205 O O . THR A 1 156 ? -17.687 8.263 26.887 1.00 95.25 156 THR A O 1
ATOM 1208 N N . GLY A 1 157 ? -18.341 7.445 24.895 1.00 95.44 157 GLY A N 1
ATOM 1209 C CA . GLY A 1 157 ? -17.024 7.012 24.432 1.00 95.44 157 GLY A CA 1
ATOM 1210 C C . GLY A 1 157 ? -16.289 6.137 25.449 1.00 95.44 157 GLY A C 1
ATOM 1211 O O . GLY A 1 157 ? -16.839 5.182 26.004 1.00 95.44 157 GLY A O 1
ATOM 1212 N N . TRP A 1 158 ? -15.038 6.498 25.737 1.00 97.25 158 TRP A N 1
ATOM 1213 C CA . TRP A 1 158 ? -14.202 5.799 26.716 1.00 97.25 158 TRP A CA 1
ATOM 1214 C C . TRP A 1 158 ? -14.694 5.933 28.167 1.00 97.25 158 TRP A C 1
ATOM 1216 O O . TRP A 1 158 ? -14.278 5.158 29.033 1.00 97.25 158 TRP A O 1
ATOM 1226 N N . GLY A 1 159 ? -15.643 6.836 28.442 1.00 96.75 159 GLY A N 1
ATOM 1227 C CA . GLY A 1 159 ? -16.327 6.936 29.732 1.00 96.75 159 GLY A CA 1
ATOM 1228 C C . GLY A 1 159 ? -17.038 5.641 30.139 1.00 96.75 159 GLY A C 1
ATOM 1229 O O . GLY A 1 159 ? -16.971 5.264 31.306 1.00 96.75 159 GLY A O 1
ATOM 1230 N N . THR A 1 160 ? -17.598 4.887 29.181 1.00 95.62 160 THR A N 1
ATOM 1231 C CA . THR A 1 160 ? -18.185 3.548 29.433 1.00 95.62 160 THR A CA 1
ATOM 1232 C C . THR A 1 160 ? -17.174 2.555 30.020 1.00 95.62 160 THR A C 1
ATOM 1234 O O . THR A 1 160 ? -17.553 1.613 30.708 1.00 95.62 160 THR A O 1
ATOM 1237 N N . TYR A 1 161 ? -15.879 2.786 29.800 1.00 95.50 161 TYR A N 1
ATOM 1238 C CA . TYR A 1 161 ? -14.784 1.944 30.285 1.00 95.50 161 TYR A CA 1
ATOM 1239 C C . TYR A 1 161 ? -14.043 2.559 31.490 1.00 95.50 161 TYR A C 1
ATOM 1241 O O . TYR A 1 161 ? -12.915 2.165 31.822 1.00 95.50 161 TYR A O 1
ATOM 1249 N N . GLY A 1 162 ? -14.673 3.537 32.153 1.00 96.06 162 GLY A N 1
ATOM 1250 C CA . GLY A 1 162 ? -14.122 4.250 33.305 1.00 96.06 162 GLY A CA 1
ATOM 1251 C C . GLY A 1 162 ? -12.989 5.212 32.948 1.00 96.06 162 GLY A C 1
ATOM 1252 O O . GLY A 1 162 ? -12.193 5.543 33.820 1.00 96.06 162 GLY A O 1
ATOM 1253 N N . ARG A 1 163 ? -12.881 5.626 31.676 1.00 97.00 163 ARG A N 1
ATOM 1254 C CA . ARG A 1 163 ? -11.853 6.551 31.167 1.00 97.00 163 ARG A CA 1
ATOM 1255 C C . ARG A 1 163 ? -12.466 7.754 30.442 1.00 97.00 163 ARG A C 1
ATOM 1257 O O . ARG A 1 163 ? -12.242 7.932 29.245 1.00 97.00 163 ARG A O 1
ATOM 1264 N N . PRO A 1 164 ? -13.267 8.591 31.130 1.00 96.12 164 PRO A N 1
ATOM 1265 C CA . PRO A 1 164 ? -13.841 9.791 30.517 1.00 96.12 164 PRO A CA 1
ATOM 1266 C C . PRO A 1 164 ? -12.764 10.799 30.084 1.00 96.12 164 PRO A C 1
ATOM 1268 O O . PRO A 1 164 ? -12.991 11.567 29.154 1.00 96.12 164 PRO A O 1
ATOM 1271 N N . ASP A 1 165 ? -11.579 10.756 30.703 1.00 96.81 165 ASP A N 1
ATOM 1272 C CA . ASP A 1 165 ? -10.408 11.568 30.360 1.00 96.81 165 ASP A CA 1
ATOM 1273 C C . ASP A 1 165 ? -9.878 11.309 28.938 1.00 96.81 165 ASP A C 1
ATOM 1275 O O . ASP A 1 165 ? -9.263 12.189 28.341 1.00 96.81 165 ASP A O 1
ATOM 1279 N N . TRP A 1 166 ? -10.153 10.134 28.360 1.00 96.56 166 TRP A N 1
ATOM 1280 C CA . TRP A 1 166 ? -9.821 9.816 26.964 1.00 96.56 166 TRP A CA 1
ATOM 1281 C C . TRP A 1 166 ? -10.846 10.346 25.952 1.00 96.56 166 TRP A C 1
ATOM 1283 O O . TRP A 1 166 ? -10.566 10.375 24.754 1.00 96.56 166 TRP A O 1
ATOM 1293 N N . GLY A 1 167 ? -12.020 10.782 26.416 1.00 95.12 167 GLY A N 1
ATOM 1294 C CA . GLY A 1 167 ? -13.070 11.363 25.586 1.00 95.12 167 GLY A CA 1
ATOM 1295 C C . GLY A 1 167 ? -13.743 10.381 24.618 1.00 95.12 167 GLY A C 1
ATOM 1296 O O . GLY A 1 167 ? -13.851 9.176 24.863 1.00 95.12 167 GLY A O 1
ATOM 1297 N N . ALA A 1 168 ? -14.248 10.928 23.510 1.00 95.06 168 ALA A N 1
ATOM 1298 C CA . ALA A 1 168 ? -14.888 10.157 22.448 1.00 95.06 168 ALA A CA 1
ATOM 1299 C C . ALA A 1 168 ? -13.876 9.295 21.677 1.00 95.06 168 ALA A C 1
ATOM 1301 O O . ALA A 1 168 ? -12.699 9.642 21.550 1.00 95.06 168 ALA A O 1
ATOM 1302 N N . PHE A 1 169 ? -14.353 8.192 21.103 1.00 94.38 169 PHE A N 1
ATOM 1303 C CA . PHE A 1 169 ? -13.542 7.375 20.207 1.00 94.38 169 PHE A CA 1
ATOM 1304 C C . PHE A 1 169 ? -13.145 8.144 18.947 1.00 94.38 169 PHE A C 1
ATOM 1306 O O . PHE A 1 169 ? -13.936 8.894 18.375 1.00 94.38 169 PHE A O 1
ATOM 1313 N N . ARG A 1 170 ? -11.906 7.933 18.499 1.00 92.69 170 ARG A N 1
ATOM 1314 C CA . ARG A 1 170 ? -11.374 8.498 17.260 1.00 92.69 170 ARG A CA 1
ATOM 1315 C C . ARG A 1 170 ? -10.654 7.407 16.485 1.00 92.69 170 ARG A C 1
ATOM 1317 O O . ARG A 1 170 ? -9.775 6.744 17.028 1.00 92.69 170 ARG A O 1
ATOM 1324 N N . LEU A 1 171 ? -11.000 7.269 15.209 1.00 90.75 171 LEU A N 1
ATOM 1325 C CA . LEU A 1 171 ? -10.328 6.375 14.274 1.00 90.75 171 LEU A CA 1
ATOM 1326 C C . LEU A 1 171 ? -9.390 7.185 13.379 1.00 90.75 171 LEU A C 1
ATOM 1328 O O . LEU A 1 171 ? -9.831 8.048 12.621 1.00 90.75 171 LEU A O 1
ATOM 1332 N N . GLY A 1 172 ? -8.096 6.882 13.445 1.00 91.00 172 GLY A N 1
ATOM 1333 C CA . GLY A 1 172 ? -7.141 7.331 12.440 1.00 91.00 172 GLY A CA 1
ATOM 1334 C C . GLY A 1 172 ? -7.192 6.402 11.232 1.00 91.00 172 GLY A C 1
ATOM 1335 O O . GLY A 1 172 ? -6.953 5.206 11.371 1.00 91.00 172 GLY A O 1
ATOM 1336 N N . LYS A 1 173 ? -7.480 6.944 10.046 1.00 88.25 173 LYS A N 1
ATOM 1337 C CA . LYS A 1 173 ? -7.365 6.216 8.777 1.00 88.25 173 LYS A CA 1
ATOM 1338 C C . LYS A 1 173 ? -6.613 7.052 7.753 1.00 88.25 173 LYS A C 1
ATOM 1340 O O . LYS A 1 173 ? -6.729 8.275 7.729 1.00 88.25 173 LYS A O 1
ATOM 1345 N N . THR A 1 174 ? -5.859 6.379 6.898 1.00 90.81 174 THR A N 1
ATOM 1346 C CA . THR A 1 174 ? -5.207 6.999 5.740 1.00 90.81 174 THR A CA 1
ATOM 1347 C C . THR A 1 174 ? -6.220 7.259 4.610 1.00 90.81 174 THR A C 1
ATOM 1349 O O . THR A 1 174 ? -7.401 6.915 4.724 1.00 90.81 174 THR A O 1
ATOM 1352 N N . ASN A 1 175 ? -5.789 7.919 3.533 1.00 93.88 175 ASN A N 1
ATOM 1353 C CA . ASN A 1 175 ? -6.647 8.266 2.402 1.00 93.88 175 ASN A CA 1
ATOM 1354 C C . ASN A 1 175 ? -7.023 7.000 1.597 1.00 93.88 175 ASN A C 1
ATOM 1356 O O . ASN A 1 175 ? -6.138 6.408 0.971 1.00 93.88 175 ASN A O 1
ATOM 1360 N N . PRO A 1 176 ? -8.311 6.598 1.565 1.00 94.06 176 PRO A N 1
ATOM 1361 C CA . PRO A 1 176 ? -8.737 5.362 0.912 1.00 94.06 176 PRO A CA 1
ATOM 1362 C C . PRO A 1 176 ? -8.613 5.397 -0.614 1.00 94.06 176 PRO A C 1
ATOM 1364 O O . PRO A 1 176 ? -8.603 4.345 -1.237 1.00 94.06 176 PRO A O 1
ATOM 1367 N N . ASN A 1 177 ? -8.469 6.577 -1.220 1.00 94.12 177 ASN A N 1
ATOM 1368 C CA . ASN A 1 177 ? -8.353 6.696 -2.672 1.00 94.12 177 ASN A CA 1
ATOM 1369 C C . ASN A 1 177 ? -6.945 6.363 -3.180 1.00 94.12 177 ASN A C 1
ATOM 1371 O O . ASN A 1 177 ? -6.775 6.107 -4.365 1.00 94.12 177 ASN A O 1
ATOM 1375 N N . ILE A 1 178 ? -5.926 6.395 -2.313 1.00 95.25 178 ILE A N 1
ATOM 1376 C CA . ILE A 1 178 ? -4.525 6.187 -2.724 1.00 95.25 178 ILE A CA 1
ATOM 1377 C C . ILE A 1 178 ? -3.776 5.147 -1.888 1.00 95.25 178 ILE A C 1
ATOM 1379 O O . ILE A 1 178 ? -2.787 4.579 -2.357 1.00 95.25 178 ILE A O 1
ATOM 1383 N N . SER A 1 179 ? -4.221 4.888 -0.658 1.00 95.50 179 SER A N 1
ATOM 1384 C CA . SER A 1 179 ? -3.545 3.993 0.277 1.00 95.50 179 SER A CA 1
ATOM 1385 C C . SER A 1 179 ? -4.313 2.691 0.466 1.00 95.50 179 SER A C 1
ATOM 1387 O O . SER A 1 179 ? -5.506 2.697 0.761 1.00 95.50 179 SER A O 1
ATOM 1389 N N . THR A 1 180 ? -3.606 1.565 0.352 1.00 95.25 180 THR A N 1
ATOM 1390 C CA . THR A 1 180 ? -4.178 0.216 0.467 1.00 95.25 180 THR A CA 1
ATOM 1391 C C . THR A 1 180 ? -4.824 -0.036 1.823 1.00 95.25 180 THR A C 1
ATOM 1393 O O . THR A 1 180 ? -5.964 -0.482 1.871 1.00 95.25 180 THR A O 1
ATOM 1396 N N . SER A 1 181 ? -4.143 0.286 2.928 1.00 93.81 181 SER A N 1
ATOM 1397 C CA . SER A 1 181 ? -4.719 0.106 4.266 1.00 93.81 181 SER A CA 1
ATOM 1398 C C . SER A 1 181 ? -5.914 1.029 4.499 1.00 93.81 181 SER A C 1
ATOM 1400 O O . SER A 1 181 ? -6.853 0.637 5.180 1.00 93.81 181 SER A O 1
ATOM 1402 N N . GLY A 1 182 ? -5.929 2.217 3.886 1.00 94.25 182 GLY A N 1
ATOM 1403 C CA . GLY A 1 182 ? -7.079 3.123 3.913 1.00 94.25 182 GLY A CA 1
ATOM 1404 C C . GLY A 1 182 ? -8.279 2.559 3.168 1.00 94.25 182 GLY A C 1
ATOM 1405 O O . GLY A 1 182 ? -9.382 2.575 3.707 1.00 94.25 182 GLY A O 1
ATOM 1406 N N . LEU A 1 183 ? -8.059 2.044 1.955 1.00 94.94 183 LEU A N 1
ATOM 1407 C CA . LEU A 1 183 ? -9.099 1.418 1.142 1.00 94.94 183 LEU A CA 1
ATOM 1408 C C . LEU A 1 183 ? -9.665 0.180 1.841 1.00 94.94 183 LEU A C 1
ATOM 1410 O O . LEU A 1 183 ? -10.874 0.044 1.983 1.00 94.94 183 LEU A O 1
ATOM 1414 N N . HIS A 1 184 ? -8.796 -0.712 2.315 1.00 93.62 184 HIS A N 1
ATOM 1415 C CA . HIS A 1 184 ? -9.223 -1.939 2.985 1.00 93.62 184 HIS A CA 1
ATOM 1416 C C . HIS A 1 184 ? -9.895 -1.662 4.330 1.00 93.62 184 HIS A C 1
ATOM 1418 O O . HIS A 1 184 ? -10.881 -2.319 4.640 1.00 93.62 184 HIS A O 1
ATOM 1424 N N . ALA A 1 185 ? -9.430 -0.670 5.100 1.00 92.31 185 ALA A N 1
ATOM 1425 C CA . ALA A 1 185 ? -10.124 -0.239 6.313 1.00 92.31 185 ALA A CA 1
ATOM 1426 C C . ALA A 1 185 ? -11.502 0.352 5.994 1.00 92.31 185 ALA A C 1
ATOM 1428 O O . ALA A 1 185 ? -12.452 0.053 6.704 1.00 92.31 185 ALA A O 1
ATOM 1429 N N . LEU A 1 186 ? -11.636 1.141 4.918 1.00 91.62 186 LEU A N 1
ATOM 1430 C CA . LEU A 1 186 ? -12.936 1.644 4.470 1.00 91.62 186 LEU A CA 1
ATOM 1431 C C . LEU A 1 186 ? -13.889 0.484 4.159 1.00 91.62 186 LEU A C 1
ATOM 1433 O O . LEU A 1 186 ? -14.990 0.456 4.698 1.00 91.62 186 LEU A O 1
ATOM 1437 N N . ILE A 1 187 ? -13.442 -0.490 3.362 1.00 89.88 187 ILE A N 1
ATOM 1438 C CA . ILE A 1 187 ? -14.234 -1.679 3.013 1.00 89.88 187 ILE A CA 1
ATOM 1439 C C . ILE A 1 187 ? -14.616 -2.473 4.268 1.00 89.88 187 ILE A C 1
ATOM 1441 O O . ILE A 1 187 ? -15.757 -2.885 4.393 1.00 89.88 187 ILE A O 1
ATOM 1445 N N . ALA A 1 188 ? -13.695 -2.654 5.218 1.00 86.69 188 ALA A N 1
ATOM 1446 C CA . ALA A 1 188 ? -13.957 -3.401 6.451 1.00 86.69 188 ALA A CA 1
ATOM 1447 C C . ALA A 1 188 ? -14.937 -2.704 7.415 1.00 86.69 188 ALA A C 1
ATOM 1449 O O . ALA A 1 188 ? -15.408 -3.333 8.362 1.00 86.69 188 ALA A O 1
ATOM 1450 N N . THR A 1 189 ? -15.204 -1.409 7.215 1.00 82.56 189 THR A N 1
ATOM 1451 C CA . THR A 1 189 ? -16.132 -0.616 8.041 1.00 82.56 189 THR A CA 1
ATOM 1452 C C . THR A 1 189 ? -17.537 -0.464 7.451 1.00 82.56 189 THR A C 1
ATOM 1454 O O . THR A 1 189 ? -18.380 0.138 8.116 1.00 82.56 189 THR A O 1
ATOM 1457 N N . TYR A 1 190 ? -17.782 -0.972 6.239 1.00 74.12 190 TYR A N 1
ATOM 1458 C CA . TYR A 1 190 ? -19.100 -1.024 5.587 1.00 74.12 190 TYR A CA 1
ATOM 1459 C C . TYR A 1 190 ? -19.705 -2.424 5.704 1.00 74.12 190 TYR A C 1
ATOM 1461 O O . TYR A 1 190 ? -20.946 -2.498 5.834 1.00 74.12 190 TYR A O 1
#

Radius of gyration: 31.18 Å; chains: 1; bounding box: 113×28×76 Å

Secondary structure (DSSP, 8-state):
--PPPP---------------PPPPPPEEEEEEE-TTTHHHHHHHHHHHHHT--EETTEEEEEEEEE--HHHHHHHHHT---HHHH-SPPSEEE-SSHHHHHHHHHHSTTSS-S---------------HHHHHHTTTTTS---HHHHHHHHT-TTGGGGGT-GGG-S-------TTT-HHHHHHHHHT-